Protein AF-0000000079286715 (afdb_homodimer)

InterPro domains:
  IPR039471 Uncharacterized protein CXorf65-like [PF15874] (7-93)
  IPR039471 Uncharacterized protein CXorf65-like [PTHR33887] (1-144)

Sequence (300 aa):
MFITVRFGEKEEALFNPNCRTLLLLENIKQRCNCAEDVDVDLSDNEGNVKHLLETPLRYANEVLKERETLVLVRVEKNEGNQKPHYVPLLNDVQAIDAAFMARLSTKENLGSGSAKGSRRKNAKKDGTSKSSSRAGAKSTTPTGRKGSKRMFITVRFGEKEEALFNPNCRTLLLLENIKQRCNCAEDVDVDLSDNEGNVKHLLETPLRYANEVLKERETLVLVRVEKNEGNQKPHYVPLLNDVQAIDAAFMARLSTKENLGSGSAKGSRRKNAKKDGTSKSSSRAGAKSTTPTGRKGSKR

Foldseek 3Di:
DWEWEAAAARDIDIDDLQAFLLVRQVVCCVVRVHDPPWDKFKAALQQHTQPSVVGRGDRRCVRDDPHGYIFIWTWADDPDPDHTQIHTRHDDPVSDDPRNNCSNGPPPPPVVPPPVVDDPPDPDDDDDDYDDDDDDDDDYDDDDDDDDDD/DWEWEAAAARDIDIDDQQAFLLVRQVVCCVVRVHDPPWDKFKAALQQHTQPSVVGRGDRRCVRDDPHGYIFIWTWADDPDPDHTQIHTRHDDDVSDDPRNNCSNGPPPDPPVPPPPPDDPDDDDDDDDDDDPPDDDDDPDDDDDDDDDDD

Structure (mmCIF, N/CA/C/O backbone):
data_AF-0000000079286715-model_v1
#
loop_
_entity.id
_entity.type
_entity.pdbx_description
1 polymer 'Uncharacterized protein'
#
loop_
_atom_site.group_PDB
_atom_site.id
_atom_site.type_symbol
_atom_site.label_atom_id
_atom_site.label_alt_id
_atom_site.label_comp_id
_atom_site.label_asym_id
_atom_site.label_entity_id
_atom_site.label_seq_id
_atom_site.pdbx_PDB_ins_code
_atom_site.Cartn_x
_atom_site.Cartn_y
_atom_site.Cartn_z
_atom_site.occupancy
_atom_site.B_iso_or_equiv
_atom_site.auth_seq_id
_atom_site.auth_comp_id
_atom_site.auth_asym_id
_atom_site.auth_atom_id
_atom_site.pdbx_PDB_model_num
ATOM 1 N N . MET A 1 1 ? 12.805 -3.324 3.969 1 89.75 1 MET A N 1
ATOM 2 C CA . MET A 1 1 ? 12.688 -4.012 2.686 1 89.75 1 MET A CA 1
ATOM 3 C C . MET A 1 1 ? 11.273 -3.887 2.131 1 89.75 1 MET A C 1
ATOM 5 O O . MET A 1 1 ? 10.312 -3.73 2.891 1 89.75 1 MET A O 1
ATOM 9 N N . PHE A 1 2 ? 11.195 -3.729 0.712 1 96.94 2 PHE A N 1
ATOM 10 C CA . PHE A 1 2 ? 9.875 -3.668 0.092 1 96.94 2 PHE A CA 1
ATOM 11 C C . PHE A 1 2 ? 9.875 -4.383 -1.253 1 96.94 2 PHE A C 1
ATOM 13 O O . PHE A 1 2 ? 10.938 -4.602 -1.845 1 96.94 2 PHE A O 1
ATOM 20 N N . ILE A 1 3 ? 8.758 -4.766 -1.654 1 98.44 3 ILE A N 1
ATOM 21 C CA . ILE A 1 3 ? 8.523 -5.277 -3 1 98.44 3 ILE A CA 1
ATOM 22 C C . ILE A 1 3 ? 7.453 -4.438 -3.695 1 98.44 3 ILE A C 1
ATOM 24 O O . ILE A 1 3 ? 6.707 -3.709 -3.041 1 98.44 3 ILE A O 1
ATOM 28 N N . THR A 1 4 ? 7.469 -4.547 -5.02 1 98.44 4 THR A N 1
ATOM 29 C CA . THR A 1 4 ? 6.438 -3.92 -5.84 1 98.44 4 THR A CA 1
ATOM 30 C C . THR A 1 4 ? 5.551 -4.977 -6.488 1 98.44 4 THR A C 1
ATOM 32 O O . THR A 1 4 ? 6.047 -5.941 -7.074 1 98.44 4 THR A O 1
ATOM 35 N N . V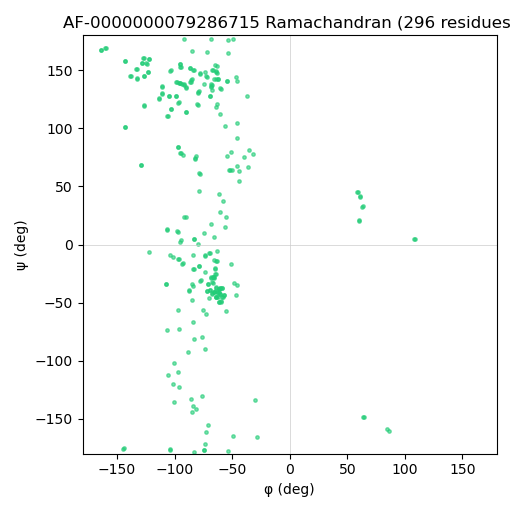AL A 1 5 ? 4.254 -4.777 -6.336 1 98.75 5 VAL A N 1
ATOM 36 C CA . VAL A 1 5 ? 3.311 -5.695 -6.965 1 98.75 5 VAL A CA 1
ATOM 37 C C . VAL A 1 5 ? 2.527 -4.961 -8.055 1 98.75 5 VAL A C 1
ATOM 39 O O . VAL A 1 5 ? 1.968 -3.889 -7.809 1 98.75 5 VAL A O 1
ATOM 42 N N . ARG A 1 6 ? 2.559 -5.496 -9.211 1 98.62 6 ARG A N 1
ATOM 43 C CA . ARG A 1 6 ? 1.798 -4.945 -10.336 1 98.62 6 ARG A CA 1
ATOM 44 C C . ARG A 1 6 ? 0.489 -5.703 -10.531 1 98.62 6 ARG A C 1
ATOM 46 O O . ARG A 1 6 ? 0.457 -6.934 -10.438 1 98.62 6 ARG A O 1
ATOM 53 N N . PHE A 1 7 ? -0.571 -4.93 -10.844 1 98.38 7 PHE A N 1
ATOM 54 C CA . PHE A 1 7 ? -1.906 -5.508 -10.953 1 98.38 7 PHE A CA 1
ATOM 55 C C . PHE A 1 7 ? -2.848 -4.559 -11.68 1 98.38 7 PHE A C 1
ATOM 57 O O . PHE A 1 7 ? -2.467 -3.436 -12.023 1 98.38 7 PHE A O 1
ATOM 64 N N . GLY A 1 8 ? -4.012 -5.102 -12.07 1 97.44 8 GLY A N 1
ATOM 65 C CA . GLY A 1 8 ? -5.023 -4.234 -12.648 1 97.44 8 GLY A CA 1
ATOM 66 C C . GLY A 1 8 ? -4.594 -3.607 -13.961 1 97.44 8 GLY A C 1
ATOM 67 O O . GLY A 1 8 ? -3.955 -4.262 -14.789 1 97.44 8 GLY A O 1
ATOM 68 N N . GLU A 1 9 ? -5.117 -2.363 -14.188 1 96.38 9 GLU A N 1
ATOM 69 C CA . GLU A 1 9 ? -4.75 -1.589 -15.367 1 96.38 9 GLU A CA 1
ATOM 70 C C . GLU A 1 9 ? -3.428 -0.857 -15.148 1 96.38 9 GLU A C 1
ATOM 72 O O . GLU A 1 9 ? -3.414 0.34 -14.859 1 96.38 9 GLU A O 1
ATOM 77 N N . LYS A 1 10 ? -2.336 -1.534 -15.172 1 95.5 10 LYS A N 1
ATOM 78 C CA . LYS A 1 10 ? -0.979 -1.017 -15.031 1 95.5 10 LYS A CA 1
ATOM 79 C C . LYS A 1 10 ? -0.773 -0.374 -13.664 1 95.5 10 LYS A C 1
ATOM 81 O O . LYS A 1 10 ? -0.076 0.636 -13.547 1 95.5 10 LYS A O 1
ATOM 86 N N . GLU A 1 11 ? -1.431 -0.888 -12.672 1 95.19 11 GLU A N 1
ATOM 87 C CA . GLU A 1 11 ? -1.294 -0.366 -11.32 1 95.19 11 GLU A CA 1
ATOM 88 C C . GLU A 1 11 ? -0.124 -1.021 -10.586 1 95.19 11 GLU A C 1
ATOM 90 O O . GLU A 1 11 ? 0.296 -2.125 -10.945 1 95.19 11 GLU A O 1
ATOM 95 N N . GLU A 1 12 ? 0.439 -0.247 -9.633 1 96.62 12 GLU A N 1
ATOM 96 C CA . GLU A 1 12 ? 1.503 -0.742 -8.766 1 96.62 12 GLU A CA 1
ATOM 97 C C . GLU A 1 12 ? 1.223 -0.408 -7.301 1 96.62 12 GLU A C 1
ATOM 99 O O . GLU A 1 12 ? 0.616 0.622 -7 1 96.62 12 GLU A O 1
ATOM 104 N N . ALA A 1 13 ? 1.56 -1.271 -6.41 1 96.94 13 ALA A N 1
ATOM 105 C CA . ALA A 1 13 ? 1.513 -1.026 -4.973 1 96.94 13 ALA A CA 1
ATOM 106 C C . ALA A 1 13 ? 2.744 -1.599 -4.277 1 96.94 13 ALA A C 1
ATOM 108 O O . ALA A 1 13 ? 3.293 -2.613 -4.711 1 96.94 13 ALA A O 1
ATOM 109 N N . LEU A 1 14 ? 3.221 -0.941 -3.258 1 97.56 14 LEU A N 1
ATOM 110 C CA . LEU A 1 14 ? 4.379 -1.375 -2.486 1 97.56 14 LEU A CA 1
ATOM 111 C C . LEU A 1 14 ? 3.949 -2.15 -1.245 1 97.56 14 LEU A C 1
ATOM 113 O O . LEU A 1 14 ? 2.953 -1.803 -0.605 1 97.56 14 LEU A O 1
ATOM 117 N N . PHE A 1 15 ? 4.672 -3.221 -0.94 1 98 15 PHE A N 1
ATOM 118 C CA . PHE A 1 15 ? 4.395 -4.039 0.235 1 98 15 PHE A CA 1
ATOM 119 C C . PHE A 1 15 ? 5.676 -4.336 1.002 1 98 15 PHE A C 1
ATOM 121 O O . PHE A 1 15 ? 6.762 -4.375 0.416 1 98 15 PHE A O 1
ATOM 128 N N . ASN A 1 16 ? 5.594 -4.523 2.297 1 96.5 16 ASN A N 1
ATOM 129 C CA . ASN A 1 16 ? 6.664 -5.008 3.16 1 96.5 16 ASN A CA 1
ATOM 130 C C . ASN A 1 16 ? 6.648 -6.527 3.271 1 96.5 16 ASN A C 1
ATOM 132 O O . ASN A 1 16 ? 5.711 -7.105 3.828 1 96.5 16 ASN A O 1
ATOM 136 N N . PRO A 1 17 ? 7.609 -7.18 2.787 1 98 17 PRO A N 1
ATOM 137 C CA . PRO A 1 17 ? 7.602 -8.648 2.807 1 98 17 PRO A CA 1
ATOM 138 C C . PRO A 1 17 ? 8.078 -9.219 4.141 1 98 17 PRO A C 1
ATOM 140 O O . PRO A 1 17 ? 8.203 -10.438 4.277 1 98 17 PRO A O 1
ATOM 143 N N . ASN A 1 18 ? 8.352 -8.336 5.156 1 96.69 18 ASN A N 1
ATOM 144 C CA . ASN A 1 18 ? 8.789 -8.812 6.461 1 96.69 18 ASN A CA 1
ATOM 145 C C . ASN A 1 18 ? 7.621 -9.344 7.285 1 96.69 18 ASN A C 1
ATOM 147 O O . ASN A 1 18 ? 7.352 -8.844 8.375 1 96.69 18 ASN A O 1
ATOM 151 N N . CYS A 1 19 ? 6.977 -10.328 6.789 1 97.25 19 CYS A N 1
ATOM 152 C CA . CYS A 1 19 ? 5.828 -11.016 7.367 1 97.25 19 CYS A CA 1
ATOM 153 C C . CYS A 1 19 ? 5.66 -12.406 6.758 1 97.25 19 CYS A C 1
ATOM 155 O O . CYS A 1 19 ? 6.426 -12.797 5.879 1 97.25 19 CYS A O 1
ATOM 157 N N . ARG A 1 20 ? 4.805 -13.172 7.352 1 98.38 20 ARG A N 1
ATOM 158 C CA . ARG A 1 20 ? 4.523 -14.5 6.801 1 98.38 20 ARG A CA 1
ATOM 159 C C . ARG A 1 20 ? 3.807 -14.391 5.461 1 98.38 20 ARG A C 1
ATOM 161 O O . ARG A 1 20 ? 3.049 -13.445 5.23 1 98.38 20 ARG A O 1
ATOM 168 N N . THR A 1 21 ? 4.059 -15.414 4.598 1 98.75 21 THR A N 1
ATOM 169 C CA . THR A 1 21 ? 3.49 -15.375 3.256 1 98.75 21 THR A CA 1
ATOM 170 C C . THR A 1 21 ? 1.967 -15.305 3.314 1 98.75 21 THR A C 1
ATOM 172 O O . THR A 1 21 ? 1.34 -14.617 2.508 1 98.75 21 THR A O 1
ATOM 175 N N . LEU A 1 22 ? 1.355 -16.016 4.289 1 98.12 22 LEU A N 1
ATOM 176 C CA . LEU A 1 22 ? -0.096 -15.977 4.438 1 98.12 22 LEU A CA 1
ATOM 177 C C . LEU A 1 22 ? -0.582 -14.555 4.664 1 98.12 22 LEU A C 1
ATOM 179 O O . LEU A 1 22 ? -1.534 -14.109 4.023 1 98.12 22 LEU A O 1
ATOM 183 N N . LEU A 1 23 ? 0.083 -13.766 5.551 1 97.69 23 LEU A N 1
ATOM 184 C CA . LEU A 1 23 ? -0.29 -12.398 5.879 1 97.69 23 LEU A CA 1
ATOM 185 C C . LEU A 1 23 ? -0.033 -11.469 4.699 1 97.69 23 LEU A C 1
ATOM 187 O O . LEU A 1 23 ? -0.844 -10.586 4.41 1 97.69 23 LEU A O 1
ATOM 191 N N . LEU A 1 24 ? 1.067 -11.711 4.035 1 98.31 24 LEU A N 1
ATOM 192 C CA . LEU A 1 24 ? 1.386 -10.891 2.873 1 98.31 24 LEU A CA 1
ATOM 193 C C . LEU A 1 24 ? 0.31 -11.031 1.8 1 98.31 24 LEU A C 1
ATOM 195 O O . LEU A 1 24 ? -0.187 -10.023 1.282 1 98.31 24 LEU A O 1
ATOM 199 N N . LEU A 1 25 ? -0.045 -12.234 1.477 1 98.5 25 LEU A N 1
ATOM 200 C CA . LEU A 1 25 ? -1.029 -12.477 0.427 1 98.5 25 LEU A CA 1
ATOM 201 C C . LEU A 1 25 ? -2.393 -11.914 0.822 1 98.5 25 LEU A C 1
ATOM 203 O O . LEU A 1 25 ? -3.121 -11.398 -0.024 1 98.5 25 LEU A O 1
ATOM 207 N N . GLU A 1 26 ? -2.721 -12.008 2.072 1 96.94 26 GLU A N 1
ATOM 208 C CA . GLU A 1 26 ? -3.971 -11.422 2.543 1 96.94 26 GLU A CA 1
ATOM 209 C C . GLU A 1 26 ? -3.963 -9.906 2.375 1 96.94 26 GLU A C 1
ATOM 211 O O . GLU A 1 26 ? -4.953 -9.32 1.934 1 96.94 26 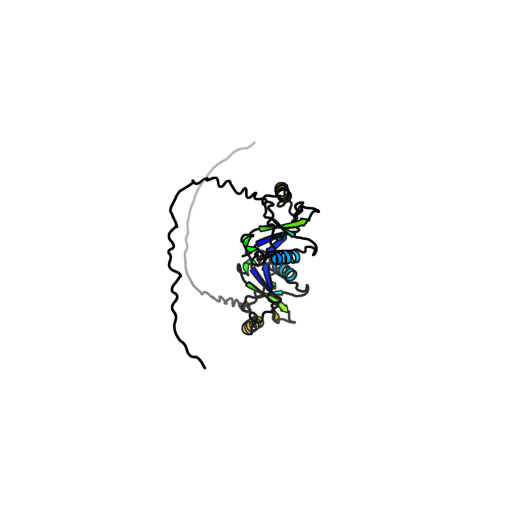GLU A O 1
ATOM 216 N N . ASN A 1 27 ? -2.85 -9.32 2.76 1 96.06 27 ASN A N 1
ATOM 217 C CA . ASN A 1 27 ? -2.703 -7.879 2.604 1 96.06 27 ASN A CA 1
ATOM 218 C C . ASN A 1 27 ? -2.811 -7.461 1.141 1 96.06 27 ASN A C 1
ATOM 220 O O . ASN A 1 27 ? -3.48 -6.477 0.82 1 96.06 27 ASN A O 1
ATOM 224 N N . ILE A 1 28 ? -2.221 -8.164 0.3 1 97.75 28 ILE A N 1
ATOM 225 C CA . ILE A 1 28 ? -2.236 -7.875 -1.131 1 97.75 28 ILE A CA 1
ATOM 226 C C . ILE A 1 28 ? -3.66 -7.996 -1.667 1 97.75 28 ILE A C 1
ATOM 228 O O . ILE A 1 28 ? -4.121 -7.137 -2.424 1 97.75 28 ILE A O 1
ATOM 232 N N . LYS A 1 29 ? -4.34 -9.047 -1.272 1 96.25 29 LYS A N 1
ATOM 233 C CA . LYS A 1 29 ? -5.715 -9.25 -1.716 1 96.25 29 LYS A CA 1
ATOM 234 C C . LYS A 1 29 ? -6.598 -8.062 -1.345 1 96.25 29 LYS A C 1
ATOM 236 O O . LYS A 1 29 ? -7.398 -7.602 -2.158 1 96.25 29 LYS A O 1
ATOM 241 N N . GLN A 1 30 ? -6.414 -7.637 -0.207 1 91.75 30 GLN A N 1
ATOM 242 C CA . GLN A 1 30 ? -7.207 -6.52 0.288 1 91.75 30 GLN A CA 1
ATOM 243 C C . GLN A 1 30 ? -6.875 -5.23 -0.46 1 91.75 30 GLN A C 1
ATOM 245 O O . GLN A 1 30 ? -7.773 -4.48 -0.843 1 91.75 30 GLN A O 1
ATOM 250 N N . ARG A 1 31 ? -5.613 -5.047 -0.674 1 92.25 3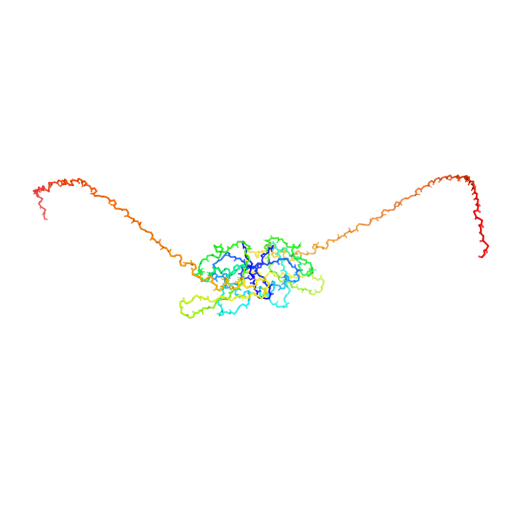1 ARG A N 1
ATOM 251 C CA . ARG A 1 31 ? -5.137 -3.791 -1.24 1 92.25 31 ARG A CA 1
ATOM 252 C C . ARG A 1 31 ? -5.395 -3.736 -2.742 1 92.25 31 ARG A C 1
ATOM 254 O O . ARG A 1 31 ? -5.594 -2.656 -3.305 1 92.25 31 ARG A O 1
ATOM 261 N N . CYS A 1 32 ? -5.383 -4.789 -3.371 1 94 32 CYS A N 1
ATOM 262 C CA . CYS A 1 32 ? -5.496 -4.82 -4.824 1 94 32 CYS A CA 1
ATOM 263 C C . CYS A 1 32 ? -6.93 -5.121 -5.254 1 94 32 CYS A C 1
ATOM 265 O O . CYS A 1 32 ? -7.18 -5.422 -6.422 1 94 32 CYS A O 1
ATOM 267 N N . ASN A 1 33 ? -7.824 -5.07 -4.367 1 90.31 33 ASN A N 1
ATOM 268 C CA . ASN A 1 33 ? -9.258 -5.18 -4.605 1 90.31 33 ASN A CA 1
ATOM 269 C C . ASN A 1 33 ? -9.625 -6.523 -5.23 1 90.31 33 ASN A C 1
ATOM 271 O O . ASN A 1 33 ? -10.375 -6.578 -6.207 1 90.31 33 ASN A O 1
ATOM 275 N N . CYS A 1 34 ? -8.992 -7.551 -4.738 1 92.44 34 CYS A N 1
ATOM 276 C CA . CYS A 1 34 ? -9.328 -8.906 -5.172 1 92.44 34 CYS A CA 1
ATOM 277 C C . CYS A 1 34 ? -10.523 -9.445 -4.395 1 92.44 34 CYS A C 1
ATOM 279 O O . CYS A 1 34 ? -10.734 -9.07 -3.238 1 92.44 34 CYS A O 1
ATOM 281 N N . ALA A 1 35 ? -11.266 -10.312 -5.055 1 91.38 35 ALA A N 1
ATOM 282 C CA . ALA A 1 35 ? -12.383 -10.961 -4.379 1 91.38 35 ALA A CA 1
ATOM 283 C C . ALA A 1 35 ? -11.898 -11.844 -3.234 1 91.38 35 ALA A C 1
ATOM 285 O O . ALA A 1 35 ? -10.797 -12.414 -3.305 1 91.38 35 ALA A O 1
ATOM 286 N N . GLU A 1 36 ? -12.664 -11.984 -2.23 1 90.5 36 GLU A N 1
ATOM 287 C CA . GLU A 1 36 ? -12.289 -12.695 -1.009 1 90.5 36 GLU A CA 1
ATOM 288 C C . GLU A 1 36 ? -12.102 -14.188 -1.271 1 90.5 36 GLU A C 1
ATOM 290 O O . GLU A 1 36 ? -11.32 -14.844 -0.587 1 90.5 36 GLU A O 1
ATOM 295 N N . ASP A 1 37 ? -12.727 -14.719 -2.182 1 93.25 37 ASP A N 1
ATOM 296 C CA . ASP A 1 37 ? -12.742 -16.156 -2.385 1 93.25 37 ASP A CA 1
ATOM 297 C C . ASP A 1 37 ? -11.688 -16.578 -3.406 1 93.25 37 ASP A C 1
ATOM 299 O O . ASP A 1 37 ? -11.602 -17.75 -3.771 1 93.25 37 ASP A O 1
ATOM 303 N N . VAL A 1 38 ? -10.984 -15.688 -3.844 1 94.69 38 VAL A N 1
ATOM 304 C CA . VAL A 1 38 ? -9.969 -15.992 -4.848 1 94.69 38 VAL A CA 1
ATOM 305 C C . VAL A 1 38 ? -8.625 -16.25 -4.168 1 94.69 38 VAL A C 1
ATOM 307 O O . VAL A 1 38 ? -8.258 -15.555 -3.219 1 94.69 38 VAL A O 1
ATOM 310 N N . ASP A 1 39 ? -7.902 -17.281 -4.656 1 96.12 39 ASP A N 1
ATOM 311 C CA . ASP A 1 39 ? -6.52 -17.5 -4.25 1 96.12 39 ASP A CA 1
ATOM 312 C C . ASP A 1 39 ? -5.555 -16.766 -5.18 1 96.12 39 ASP A C 1
ATOM 314 O O . ASP A 1 39 ? -5.711 -16.797 -6.398 1 96.12 39 ASP A O 1
ATOM 318 N N . VAL A 1 40 ? -4.598 -16.109 -4.512 1 98.31 40 VAL A N 1
ATOM 319 C CA . VAL A 1 40 ? -3.645 -15.391 -5.34 1 98.31 40 VAL A CA 1
ATOM 320 C C . VAL A 1 40 ? -2.221 -15.805 -4.977 1 98.31 40 VAL A C 1
ATOM 322 O O . VAL A 1 40 ? -1.991 -16.391 -3.922 1 98.31 40 VAL A O 1
ATOM 325 N N . ASP A 1 41 ? -1.267 -15.57 -5.855 1 98.38 41 ASP A N 1
ATOM 326 C CA . ASP A 1 41 ? 0.179 -15.711 -5.699 1 98.38 41 ASP A CA 1
ATOM 327 C C . ASP A 1 41 ? 0.918 -14.617 -6.473 1 98.38 41 ASP A C 1
ATOM 329 O O . ASP A 1 41 ? 0.304 -13.656 -6.941 1 98.38 41 ASP A O 1
ATOM 333 N N . LEU A 1 42 ? 2.223 -14.672 -6.5 1 98.75 42 LEU A N 1
ATOM 334 C CA . LEU A 1 42 ? 3.045 -13.711 -7.23 1 98.75 42 LEU A CA 1
ATOM 335 C C . LEU A 1 42 ? 3.949 -14.422 -8.234 1 98.75 42 LEU A C 1
ATOM 337 O O . LEU A 1 42 ? 4.379 -15.555 -7.996 1 98.75 42 LEU A O 1
ATOM 341 N N . SER A 1 43 ? 4.246 -13.836 -9.305 1 98.62 43 SER A N 1
ATOM 342 C CA . SER A 1 43 ? 5.266 -14.266 -10.25 1 98.62 43 SER A CA 1
ATOM 343 C C . SER A 1 43 ? 6.289 -13.164 -10.508 1 98.62 43 SER A C 1
ATOM 345 O O . SER A 1 43 ? 5.992 -11.984 -10.328 1 98.62 43 SER A O 1
ATOM 347 N N . ASP A 1 44 ? 7.477 -13.516 -10.914 1 98.06 44 ASP A N 1
ATOM 348 C CA . ASP A 1 44 ? 8.383 -12.484 -11.398 1 98.06 44 ASP A CA 1
ATOM 349 C C . ASP A 1 44 ? 7.969 -11.992 -12.789 1 98.06 44 ASP A C 1
ATOM 351 O O . ASP A 1 44 ? 6.93 -12.398 -13.312 1 98.06 44 ASP A O 1
ATOM 355 N N . ASN A 1 45 ? 8.727 -11.125 -13.344 1 97.25 45 ASN A N 1
ATOM 356 C CA . ASN A 1 45 ? 8.367 -10.469 -14.602 1 97.25 45 ASN A CA 1
ATOM 357 C C . ASN A 1 45 ? 8.516 -11.422 -15.781 1 97.25 45 ASN A C 1
ATOM 359 O O . ASN A 1 45 ? 8.055 -11.117 -16.891 1 97.25 45 ASN A O 1
ATOM 363 N N . GLU A 1 46 ? 9.094 -12.531 -15.508 1 96.56 46 GLU A N 1
ATOM 364 C CA . GLU A 1 46 ? 9.266 -13.516 -16.578 1 96.56 46 GLU A CA 1
ATOM 365 C C . GLU A 1 46 ? 8.156 -14.562 -16.547 1 96.56 46 GLU A C 1
ATOM 367 O O . GLU A 1 46 ? 8.039 -15.367 -17.484 1 96.56 46 GLU A O 1
ATOM 372 N N . GLY A 1 47 ? 7.418 -14.648 -15.602 1 97.56 47 GLY A N 1
ATOM 373 C CA . GLY A 1 47 ? 6.32 -15.602 -15.523 1 97.56 47 GLY A CA 1
ATOM 374 C C . GLY A 1 47 ? 6.582 -16.734 -14.539 1 97.56 47 GLY A C 1
ATOM 375 O O . GLY A 1 47 ? 5.777 -17.656 -14.422 1 97.56 47 GLY A O 1
ATOM 376 N N . ASN A 1 48 ? 7.719 -16.656 -13.805 1 97.25 48 ASN A N 1
ATOM 377 C CA . ASN A 1 48 ? 8.016 -17.672 -12.797 1 97.25 48 ASN A CA 1
ATOM 378 C C . ASN A 1 48 ? 7.25 -17.406 -11.5 1 97.25 48 ASN A C 1
ATOM 380 O O . ASN A 1 48 ? 7.48 -16.406 -10.828 1 97.25 48 ASN A O 1
ATOM 384 N N . VAL A 1 49 ? 6.445 -18.359 -11.109 1 97.88 49 VAL A N 1
ATOM 385 C CA . VAL A 1 49 ? 5.598 -18.219 -9.938 1 97.88 49 VAL A CA 1
ATOM 386 C C . VAL A 1 49 ? 6.426 -18.438 -8.672 1 97.88 49 VAL A C 1
ATOM 388 O O . VAL A 1 49 ? 7.312 -19.297 -8.648 1 97.88 49 VAL A O 1
ATOM 391 N N . LYS A 1 50 ? 6.055 -17.703 -7.574 1 98.12 50 LYS A N 1
ATOM 392 C CA . LYS A 1 50 ? 6.805 -17.766 -6.324 1 98.12 50 LYS A CA 1
ATOM 393 C C . LYS A 1 50 ? 6.23 -18.812 -5.383 1 98.12 50 LYS A C 1
ATOM 395 O O . LYS A 1 50 ? 6.875 -19.203 -4.402 1 98.12 50 LYS A O 1
ATOM 400 N N . HIS A 1 51 ? 5.059 -19.328 -5.539 1 97.12 51 HIS A N 1
ATOM 401 C CA . HIS A 1 51 ? 4.414 -20.406 -4.809 1 97.12 51 HIS A CA 1
ATOM 402 C C . HIS A 1 51 ? 4.305 -20.094 -3.324 1 97.12 51 HIS A C 1
ATOM 404 O O . HIS A 1 51 ? 4.633 -20.922 -2.477 1 97.12 51 HIS A O 1
ATOM 410 N N . LEU A 1 52 ? 3.896 -18.906 -3.068 1 98.19 52 LEU A N 1
ATOM 411 C CA . LEU A 1 52 ? 3.811 -18.453 -1.685 1 98.19 52 LEU A CA 1
ATOM 412 C C . LEU A 1 52 ? 2.703 -19.188 -0.939 1 98.19 52 LEU A C 1
ATOM 414 O O . LEU A 1 52 ? 2.812 -19.422 0.266 1 98.19 52 LEU A O 1
ATOM 418 N N . LEU A 1 53 ? 1.698 -19.625 -1.617 1 96.44 53 LEU A N 1
ATOM 419 C CA . LEU A 1 53 ? 0.562 -20.312 -1.015 1 96.44 53 LEU A CA 1
ATOM 420 C C . LEU A 1 53 ? 0.992 -21.641 -0.403 1 96.44 53 LEU A C 1
ATOM 422 O O . LEU A 1 53 ? 0.337 -22.141 0.51 1 96.44 53 LEU A O 1
ATOM 426 N N . GLU A 1 54 ? 2.061 -22.188 -0.911 1 95.69 54 GLU A N 1
ATOM 427 C CA . GLU A 1 54 ? 2.49 -23.516 -0.494 1 95.69 54 GLU A CA 1
ATOM 428 C C . GLU A 1 54 ? 3.213 -23.469 0.849 1 95.69 54 GLU A C 1
ATOM 430 O O . GLU A 1 54 ? 3.4 -24.5 1.497 1 95.69 54 GLU A O 1
ATOM 435 N N . THR A 1 55 ? 3.658 -22.359 1.221 1 97.38 55 THR A N 1
ATOM 436 C CA . THR A 1 55 ? 4.402 -22.219 2.465 1 97.38 55 THR A CA 1
ATOM 437 C C . THR A 1 55 ? 3.82 -21.078 3.309 1 97.38 55 THR A C 1
ATOM 439 O O . THR A 1 55 ? 4.492 -20.078 3.572 1 97.38 55 THR A O 1
ATOM 442 N N . PRO A 1 56 ? 2.627 -21.156 3.867 1 97.62 56 PRO A N 1
ATOM 443 C CA . PRO A 1 56 ? 1.875 -20.078 4.512 1 97.62 56 PRO A CA 1
ATOM 444 C C . PRO A 1 56 ? 2.562 -19.562 5.77 1 97.62 56 PRO A C 1
ATOM 446 O O . PRO A 1 56 ? 2.322 -18.422 6.176 1 97.62 56 PRO A O 1
ATOM 449 N N . LEU A 1 57 ? 3.434 -20.312 6.355 1 98 57 LEU A N 1
ATOM 450 C CA . LEU A 1 57 ? 4.027 -19.906 7.625 1 98 57 LEU A CA 1
ATOM 451 C C . LEU A 1 57 ? 5.441 -19.391 7.418 1 98 57 LEU A C 1
ATOM 453 O O . LEU A 1 57 ? 6.059 -18.875 8.352 1 98 57 LEU A O 1
ATOM 457 N N . ARG A 1 58 ? 5.973 -19.562 6.211 1 98.31 58 ARG A N 1
ATOM 458 C CA . ARG A 1 58 ? 7.309 -19.062 5.887 1 98.31 58 ARG A CA 1
ATOM 459 C C . ARG A 1 58 ? 7.312 -17.547 5.762 1 98.31 58 ARG A C 1
ATOM 461 O O . ARG A 1 58 ? 6.324 -16.953 5.324 1 98.31 58 ARG A O 1
ATOM 468 N N . TYR A 1 59 ? 8.375 -16.938 6.172 1 98.5 59 TYR A N 1
ATOM 469 C CA . TYR A 1 59 ? 8.508 -15.508 5.957 1 98.5 59 TYR A CA 1
ATOM 470 C C . TYR A 1 59 ? 8.68 -15.188 4.473 1 98.5 59 TYR A C 1
ATOM 472 O O . TYR A 1 59 ? 9.484 -15.82 3.787 1 98.5 59 TYR A O 1
ATOM 480 N N . ALA A 1 60 ? 7.949 -14.172 4.027 1 98.56 60 ALA A N 1
ATOM 481 C CA . ALA A 1 60 ? 7.957 -13.82 2.611 1 98.56 60 ALA A CA 1
ATOM 482 C C . ALA A 1 60 ? 9.328 -13.297 2.186 1 98.56 60 ALA A C 1
ATOM 484 O O . ALA A 1 60 ? 9.758 -13.508 1.048 1 98.56 60 ALA A O 1
ATOM 485 N N . ASN A 1 61 ? 10.016 -12.609 3.119 1 98.12 61 ASN A N 1
ATOM 486 C CA . ASN A 1 61 ? 11.32 -12.039 2.779 1 98.12 61 ASN A CA 1
ATOM 487 C C . ASN A 1 61 ? 12.367 -13.125 2.574 1 98.12 61 ASN A C 1
ATOM 489 O O . ASN A 1 61 ? 13.461 -12.852 2.078 1 98.12 61 ASN A O 1
ATOM 493 N N . GLU A 1 62 ? 12.078 -14.352 2.84 1 97.88 62 GLU A N 1
ATOM 494 C CA . GLU A 1 62 ? 12.969 -15.477 2.557 1 97.88 62 GLU A CA 1
ATOM 495 C C . GLU A 1 62 ? 12.828 -15.945 1.111 1 97.88 62 GLU A C 1
ATOM 497 O O . GLU A 1 62 ? 13.703 -16.625 0.585 1 97.88 62 GLU A O 1
ATOM 502 N N . VAL A 1 63 ? 11.758 -15.625 0.539 1 97.62 63 VAL A N 1
ATOM 503 C CA . VAL A 1 63 ? 11.422 -16.109 -0.797 1 97.62 63 VAL A CA 1
ATOM 504 C C . VAL A 1 63 ? 11.547 -14.969 -1.805 1 97.62 63 VAL A C 1
ATOM 506 O O . VAL A 1 63 ? 11.992 -15.18 -2.936 1 97.62 63 VAL A O 1
ATOM 509 N N . LEU A 1 64 ? 11.234 -13.797 -1.36 1 98.44 64 LEU A N 1
ATOM 510 C CA . LEU A 1 64 ? 11.203 -12.633 -2.242 1 98.44 64 LEU A CA 1
ATOM 511 C C . LEU A 1 64 ? 12.438 -11.766 -2.041 1 98.44 64 LEU A C 1
ATOM 513 O O . LEU A 1 64 ? 12.945 -11.656 -0.925 1 98.44 64 LEU A O 1
ATOM 517 N N . LYS A 1 65 ? 12.828 -11.117 -3.061 1 97.12 65 LYS A N 1
ATOM 518 C CA . LYS A 1 65 ? 14.008 -10.258 -3.018 1 97.12 65 LYS A CA 1
ATOM 519 C C . LYS A 1 65 ? 13.633 -8.805 -2.746 1 97.12 65 LYS A C 1
ATOM 521 O O . LYS A 1 65 ? 12.531 -8.367 -3.1 1 97.12 65 LYS A O 1
ATOM 526 N N . GLU A 1 66 ? 14.578 -8.086 -2.211 1 95.75 66 GLU A N 1
ATOM 527 C CA . GLU A 1 66 ? 14.406 -6.656 -1.969 1 95.75 66 GLU A CA 1
ATOM 528 C C . GLU A 1 66 ? 14.141 -5.906 -3.27 1 95.75 66 GLU A C 1
ATOM 530 O O . GLU A 1 66 ? 14.812 -6.133 -4.277 1 95.75 66 GLU A O 1
ATOM 535 N N . ARG A 1 67 ? 13.227 -5.078 -3.268 1 95.19 67 ARG A N 1
ATOM 536 C CA . ARG A 1 67 ? 12.828 -4.195 -4.359 1 95.19 67 ARG A CA 1
ATOM 537 C C . ARG A 1 67 ? 12.414 -4.996 -5.59 1 95.19 67 ARG A C 1
ATOM 539 O O . ARG A 1 67 ? 12.43 -4.477 -6.707 1 95.19 67 ARG A O 1
ATOM 546 N N . GLU A 1 68 ? 12.078 -6.258 -5.316 1 98.12 68 GLU A N 1
ATOM 547 C CA . GLU A 1 68 ? 11.609 -7.09 -6.426 1 98.12 68 GLU A CA 1
ATOM 548 C C . GLU A 1 68 ? 10.258 -6.602 -6.949 1 98.12 68 GLU A C 1
ATOM 550 O O . GLU A 1 68 ? 9.375 -6.25 -6.168 1 98.12 68 GLU A O 1
ATOM 555 N N . THR A 1 69 ? 10.148 -6.574 -8.273 1 98.5 69 THR A N 1
ATOM 556 C CA . THR A 1 69 ? 8.867 -6.281 -8.914 1 98.5 69 THR A CA 1
ATOM 557 C C . THR A 1 69 ? 8.172 -7.57 -9.344 1 98.5 69 THR A C 1
ATOM 559 O O . THR A 1 69 ? 8.773 -8.414 -10.016 1 98.5 69 THR A O 1
ATOM 562 N N . LEU A 1 70 ? 6.957 -7.699 -8.93 1 98.81 70 LEU A N 1
ATOM 563 C CA . LEU A 1 70 ? 6.223 -8.945 -9.125 1 98.81 70 LEU A CA 1
ATOM 564 C C . LEU A 1 70 ? 4.871 -8.688 -9.781 1 98.81 70 LEU A C 1
ATOM 566 O O . LEU A 1 70 ? 4.332 -7.578 -9.688 1 98.81 70 LEU A O 1
ATOM 570 N N . VAL A 1 71 ? 4.359 -9.719 -10.43 1 98.88 71 VAL A N 1
ATOM 571 C CA . VAL A 1 71 ? 3.031 -9.68 -11.031 1 98.88 71 VAL A CA 1
ATOM 572 C C . VAL A 1 71 ? 2.053 -10.492 -10.188 1 98.88 71 VAL A C 1
ATOM 574 O O . VAL A 1 71 ? 2.346 -11.625 -9.805 1 98.88 71 VAL A O 1
ATOM 577 N N . LEU A 1 72 ? 0.906 -9.859 -9.828 1 98.81 72 LEU A N 1
ATOM 578 C CA . LEU A 1 72 ? -0.162 -10.562 -9.125 1 98.81 72 LEU A CA 1
ATOM 579 C C . LEU A 1 72 ? -0.833 -11.586 -10.039 1 98.81 72 LEU A C 1
ATOM 581 O O . LEU A 1 72 ? -1.2 -11.266 -11.172 1 98.81 72 LEU A O 1
ATOM 585 N N . VAL A 1 73 ? -0.925 -12.836 -9.578 1 98.5 73 VAL A N 1
ATOM 586 C CA . VAL A 1 73 ? -1.568 -13.875 -10.367 1 98.5 73 VAL A CA 1
ATOM 587 C C . VAL A 1 73 ? -2.66 -14.555 -9.547 1 98.5 73 VAL A C 1
ATOM 589 O O . VAL A 1 73 ? -2.527 -14.703 -8.328 1 98.5 73 VAL A O 1
ATOM 592 N N . ARG A 1 74 ? -3.703 -14.93 -10.164 1 97.88 74 ARG A N 1
ATOM 593 C CA . ARG A 1 74 ? -4.758 -15.734 -9.562 1 97.88 74 ARG A CA 1
ATOM 594 C C . ARG A 1 74 ? -4.438 -17.219 -9.672 1 97.88 74 ARG A C 1
ATOM 596 O O . ARG A 1 74 ? -3.955 -17.688 -10.711 1 97.88 74 ARG A O 1
ATOM 603 N N . VAL A 1 75 ? -4.73 -17.891 -8.633 1 96.44 75 VAL A N 1
ATOM 604 C CA . VAL A 1 75 ? -4.496 -19.328 -8.602 1 96.44 75 VAL A CA 1
ATOM 605 C C . VAL A 1 75 ? -5.816 -20.078 -8.789 1 96.44 75 VAL A C 1
ATOM 607 O O . VAL A 1 75 ? -6.738 -19.922 -7.98 1 96.44 75 VAL A O 1
ATOM 610 N N . GLU A 1 76 ? -5.898 -20.797 -9.844 1 93.88 76 GLU A N 1
ATOM 611 C CA . GLU A 1 76 ? -7.066 -21.641 -10.094 1 93.88 76 GLU A CA 1
ATOM 612 C C . GLU A 1 76 ? -6.738 -23.125 -9.883 1 93.88 76 GLU A C 1
ATOM 614 O O . GLU A 1 76 ? -6.047 -23.734 -10.695 1 93.88 76 GLU A O 1
ATOM 619 N N . LYS A 1 77 ? -7.328 -23.578 -8.836 1 87.81 77 LYS A N 1
ATOM 620 C CA . LYS A 1 77 ? -7.078 -24.984 -8.477 1 87.81 77 LYS A CA 1
ATOM 621 C C . LYS A 1 77 ? -7.914 -25.922 -9.336 1 87.81 77 LYS A C 1
ATOM 623 O O . LYS A 1 77 ? -9.078 -25.641 -9.633 1 87.81 77 LYS A O 1
ATOM 628 N N . ASN A 1 78 ? -7.254 -26.828 -9.828 1 82.94 78 ASN A N 1
ATOM 629 C CA . ASN A 1 78 ? -7.918 -27.844 -10.625 1 82.94 78 ASN A CA 1
ATOM 630 C C . ASN A 1 78 ? -8.281 -29.062 -9.781 1 82.94 78 ASN A C 1
ATOM 632 O O . ASN A 1 78 ? -7.691 -29.297 -8.727 1 82.94 78 ASN A O 1
ATOM 636 N N . GLU A 1 79 ? -9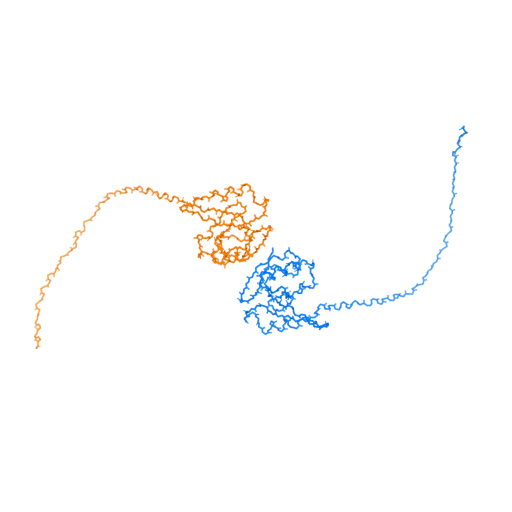.367 -29.703 -10.297 1 79.62 79 GLU A N 1
ATOM 637 C CA . GLU A 1 79 ? -9.734 -30.969 -9.664 1 79.62 79 GLU A CA 1
ATOM 638 C C . GLU A 1 79 ? -8.656 -32.031 -9.875 1 79.62 79 GLU A C 1
ATOM 640 O O . GLU A 1 79 ? -7.988 -32.031 -10.914 1 79.62 79 GLU A O 1
ATOM 645 N N . GLY A 1 80 ? -8.43 -32.875 -8.797 1 75.31 80 GLY A N 1
ATOM 646 C CA . GLY A 1 80 ? -7.477 -33.969 -8.883 1 75.31 80 GLY A CA 1
ATOM 647 C C . GLY A 1 80 ? -6.055 -33.531 -8.555 1 75.31 80 GLY A C 1
ATOM 648 O O . GLY A 1 80 ? -5.836 -32.656 -7.715 1 75.31 80 GLY A O 1
ATOM 649 N N . ASN A 1 81 ? -4.992 -34.25 -8.938 1 68.06 81 ASN A N 1
ATOM 650 C CA . ASN A 1 81 ? -3.582 -34 -8.641 1 68.06 81 ASN A CA 1
ATOM 651 C C . ASN A 1 81 ? -2.92 -33.125 -9.703 1 68.06 81 ASN A C 1
ATOM 653 O O . ASN A 1 81 ? -1.706 -33.188 -9.898 1 68.06 81 ASN A O 1
ATOM 657 N N . GLN A 1 82 ? -3.916 -32.344 -10.367 1 78.56 82 GLN A N 1
ATOM 658 C CA . GLN A 1 82 ? -3.342 -31.516 -11.406 1 78.56 82 GLN A CA 1
ATOM 659 C C . GLN A 1 82 ? -2.838 -30.188 -10.828 1 78.56 82 GLN A C 1
ATOM 661 O O . GLN A 1 82 ? -3.367 -29.703 -9.82 1 78.56 82 GLN A O 1
ATOM 666 N N . LYS A 1 83 ? -1.73 -29.781 -11.367 1 84.75 83 LYS A N 1
ATOM 667 C CA . LYS A 1 83 ? -1.146 -28.484 -11.008 1 84.75 83 LYS A CA 1
ATOM 668 C C . LYS A 1 83 ? -2.15 -27.359 -11.203 1 84.75 83 LYS A C 1
ATOM 670 O O . LYS A 1 83 ? -2.932 -27.375 -12.156 1 84.75 83 LYS A O 1
ATOM 675 N N . PRO A 1 84 ? -2.129 -26.484 -10.336 1 91.88 84 PRO A N 1
ATOM 676 C CA . PRO A 1 84 ? -3.037 -25.344 -10.5 1 91.88 84 PRO A CA 1
ATOM 677 C C . PRO A 1 84 ? -2.725 -24.516 -11.75 1 91.88 84 PRO A C 1
ATOM 679 O O . PRO A 1 84 ? -1.602 -24.562 -12.258 1 91.88 84 PRO A O 1
ATOM 682 N N . HIS A 1 85 ? -3.773 -23.859 -12.242 1 93.06 85 HIS A N 1
ATOM 683 C CA . HIS A 1 85 ? -3.627 -22.859 -13.305 1 93.06 85 HIS A CA 1
ATOM 684 C C . HIS A 1 85 ? -3.432 -21.469 -12.727 1 93.06 85 HIS A C 1
ATOM 686 O O . HIS A 1 85 ? -4.07 -21.109 -11.734 1 93.06 85 HIS A O 1
ATOM 692 N N . TYR A 1 86 ? -2.492 -20.75 -13.359 1 96.38 86 TYR A N 1
ATOM 693 C CA . TYR A 1 86 ? -2.232 -19.375 -12.938 1 96.38 86 TYR A CA 1
ATOM 694 C C . TYR A 1 86 ? -2.691 -18.391 -14 1 96.38 86 TYR A C 1
ATOM 696 O O . TYR A 1 86 ? -2.459 -18.594 -15.195 1 96.38 86 TYR A O 1
ATOM 704 N N . VAL A 1 87 ? -3.369 -17.297 -13.562 1 97.31 87 VAL A N 1
ATOM 705 C CA . VAL A 1 87 ? -3.861 -16.25 -14.453 1 97.31 87 VAL A CA 1
ATOM 706 C C . VAL A 1 87 ? -3.355 -14.883 -13.984 1 97.31 87 VAL A C 1
ATOM 708 O O . VAL A 1 87 ? -3.637 -14.461 -12.859 1 97.31 87 VAL A O 1
ATOM 711 N N . PRO A 1 88 ? -2.574 -14.211 -14.898 1 98.12 88 PRO A N 1
ATOM 712 C CA . PRO A 1 88 ? -2.145 -12.875 -14.484 1 98.12 88 PRO A CA 1
ATOM 713 C C . PRO A 1 88 ? -3.316 -11.922 -14.258 1 98.12 88 PRO A C 1
ATOM 715 O O . PRO A 1 88 ? -4.301 -11.969 -15 1 98.12 88 PRO A O 1
ATOM 718 N N . LEU A 1 89 ? -3.176 -11.07 -13.227 1 98.38 89 LEU A N 1
ATOM 719 C CA . LEU A 1 89 ? -4.199 -10.062 -12.945 1 98.38 89 LEU A CA 1
ATOM 720 C C . LEU A 1 89 ? -3.717 -8.672 -13.336 1 98.38 89 LEU A C 1
ATOM 722 O O . LEU A 1 89 ? -4.289 -7.668 -12.906 1 98.38 89 LEU A O 1
ATOM 726 N N . LEU A 1 90 ? -2.672 -8.594 -14.039 1 98.31 90 LEU A N 1
ATOM 727 C CA . LEU A 1 90 ? -2.152 -7.363 -14.625 1 98.31 90 LEU A CA 1
ATOM 728 C C . LEU A 1 90 ? -2.615 -7.211 -16.078 1 98.31 90 LEU A C 1
ATOM 730 O O . LEU A 1 90 ? -2.441 -8.125 -16.891 1 98.31 90 LEU A O 1
ATOM 734 N N . ASN A 1 91 ? -3.27 -6.109 -16.281 1 97.56 91 ASN A N 1
ATOM 735 C CA . ASN A 1 91 ? -3.68 -5.773 -17.641 1 97.56 91 ASN A CA 1
ATOM 736 C C . ASN A 1 91 ? -2.674 -4.844 -18.312 1 97.56 91 ASN A C 1
ATOM 738 O O . ASN A 1 91 ? -2.891 -3.631 -18.375 1 97.56 91 ASN A O 1
ATOM 742 N N . ASP A 1 92 ? -1.65 -5.371 -18.75 1 97.56 92 ASP A N 1
ATOM 743 C CA . ASP A 1 92 ? -0.558 -4.707 -19.453 1 97.56 92 ASP A CA 1
ATOM 744 C C . ASP A 1 92 ? 0.011 -5.602 -20.562 1 97.56 92 ASP A C 1
ATOM 746 O O . ASP A 1 92 ? 0.873 -6.441 -20.297 1 97.56 92 ASP A O 1
ATOM 750 N N . VAL A 1 93 ? -0.355 -5.355 -21.719 1 93.62 93 VAL A N 1
ATOM 751 C CA . VAL A 1 93 ? -0.048 -6.219 -22.859 1 93.62 93 VAL A CA 1
ATOM 752 C C . VAL A 1 93 ? 1.459 -6.23 -23.109 1 93.62 93 VAL A C 1
ATOM 754 O O . VAL A 1 93 ? 1.991 -7.184 -23.688 1 93.62 93 VAL A O 1
ATOM 757 N N . GLN A 1 94 ? 2.135 -5.129 -22.75 1 96 94 GLN A N 1
ATOM 758 C CA . GLN A 1 94 ? 3.582 -5.066 -22.922 1 96 94 GLN A CA 1
ATOM 759 C C . GLN A 1 94 ? 4.297 -5.98 -21.938 1 96 94 GLN A C 1
ATOM 761 O O . GLN A 1 94 ? 5.336 -6.562 -22.25 1 96 94 GLN A O 1
ATOM 766 N N . ALA A 1 95 ? 3.762 -6.113 -20.797 1 96.94 95 ALA A N 1
ATOM 767 C CA . ALA A 1 95 ? 4.383 -6.914 -19.75 1 96.94 95 ALA A CA 1
ATOM 768 C C . ALA A 1 95 ? 3.961 -8.375 -19.859 1 96.94 95 ALA A C 1
ATOM 770 O O . ALA A 1 95 ? 4.758 -9.281 -19.594 1 96.94 95 ALA A O 1
ATOM 771 N N . ILE A 1 96 ? 2.68 -8.578 -20.172 1 97.88 96 ILE A N 1
ATOM 772 C CA . ILE A 1 96 ? 2.127 -9.922 -20.281 1 97.88 96 ILE A CA 1
ATOM 773 C C . ILE A 1 96 ? 2.131 -10.352 -21.75 1 97.88 96 ILE A C 1
ATOM 775 O O . ILE A 1 96 ? 1.115 -10.242 -22.438 1 97.88 96 ILE A O 1
ATOM 779 N N . ASP A 1 97 ? 3.219 -10.836 -22.172 1 97.38 97 ASP A N 1
ATOM 780 C CA . ASP A 1 97 ? 3.348 -11.297 -23.562 1 97.38 97 ASP A CA 1
ATOM 781 C C . ASP A 1 97 ? 3.311 -12.82 -23.641 1 97.38 97 ASP A C 1
ATOM 783 O O . ASP A 1 97 ? 3.037 -13.492 -22.641 1 97.38 97 ASP A O 1
ATOM 787 N N . ALA A 1 98 ? 3.494 -13.367 -24.844 1 96.06 98 ALA A N 1
ATOM 788 C CA . ALA A 1 98 ? 3.379 -14.797 -25.094 1 96.06 98 ALA A CA 1
ATOM 789 C C . ALA A 1 98 ? 4.41 -15.578 -24.281 1 96.06 98 ALA A C 1
ATOM 791 O O . ALA A 1 98 ? 4.113 -16.656 -23.766 1 96.06 98 ALA A O 1
ATOM 792 N N . ALA A 1 99 ? 5.633 -15.023 -24.156 1 96.38 99 ALA A N 1
ATOM 793 C CA . ALA A 1 99 ? 6.691 -15.688 -23.391 1 96.38 99 ALA A CA 1
ATOM 794 C C . ALA A 1 99 ? 6.34 -15.766 -21.906 1 96.38 99 ALA A C 1
ATOM 796 O O . ALA A 1 99 ? 6.543 -16.797 -21.266 1 96.38 99 ALA A O 1
ATOM 797 N N . PHE A 1 100 ? 5.809 -14.75 -21.422 1 97.44 100 PHE A N 1
ATOM 798 C CA . PHE A 1 100 ? 5.352 -14.703 -20.031 1 97.44 100 PHE A CA 1
ATOM 799 C C . PHE A 1 100 ? 4.293 -15.773 -19.781 1 97.44 100 PHE A C 1
ATOM 801 O O . PHE A 1 100 ? 4.398 -16.547 -18.828 1 97.44 100 PHE A O 1
ATOM 808 N N . MET A 1 101 ? 3.32 -15.812 -20.656 1 97.06 101 MET A N 1
ATOM 809 C CA . MET A 1 101 ? 2.193 -16.734 -20.516 1 97.06 101 MET A CA 1
ATOM 810 C C . MET A 1 101 ? 2.658 -18.188 -20.594 1 97.06 101 MET A C 1
ATOM 812 O O . MET A 1 101 ? 2.156 -19.047 -19.859 1 97.06 101 MET A O 1
ATOM 816 N N . ALA A 1 102 ? 3.562 -18.469 -21.484 1 95.31 102 ALA A N 1
ATOM 817 C CA . ALA A 1 102 ? 4.082 -19.828 -21.656 1 95.31 102 ALA A CA 1
ATOM 818 C C . ALA A 1 102 ? 4.773 -20.312 -20.391 1 95.31 102 ALA A C 1
ATOM 820 O O . ALA A 1 102 ? 4.57 -21.453 -19.953 1 95.31 102 ALA A O 1
ATOM 821 N N . ARG A 1 103 ? 5.496 -19.422 -19.812 1 94.81 103 ARG A N 1
ATOM 822 C CA . ARG A 1 103 ? 6.207 -19.781 -18.594 1 94.81 103 ARG A CA 1
ATOM 823 C C . ARG A 1 103 ? 5.242 -19.938 -17.422 1 94.81 103 ARG A C 1
ATOM 825 O O . ARG A 1 103 ? 5.395 -20.844 -16.609 1 94.81 103 ARG A O 1
ATOM 832 N N . LEU A 1 104 ? 4.312 -19.078 -17.391 1 95 104 LEU A N 1
ATOM 833 C CA . LEU A 1 104 ? 3.312 -19.094 -16.328 1 95 104 LEU A CA 1
ATOM 834 C C . LEU A 1 104 ? 2.535 -20.406 -16.344 1 95 104 LEU A C 1
ATOM 836 O O . LEU A 1 104 ? 2.197 -20.953 -15.289 1 95 104 LEU A O 1
ATOM 840 N N . SER A 1 105 ? 2.244 -20.938 -17.5 1 88.69 105 SER A N 1
ATOM 841 C CA . SER A 1 105 ? 1.423 -22.125 -17.688 1 88.69 105 SER A CA 1
ATOM 842 C C . SER A 1 105 ? 2.252 -23.406 -17.547 1 88.69 105 SER A C 1
ATOM 844 O O . SER A 1 105 ? 1.7 -24.5 -17.406 1 88.69 105 SER A O 1
ATOM 846 N N . THR A 1 106 ? 3.531 -23.234 -18.016 1 71.06 106 THR A N 1
ATOM 847 C CA . THR A 1 106 ? 4.359 -24.438 -18.094 1 71.06 106 THR A CA 1
ATOM 848 C C . THR A 1 106 ? 4.84 -24.859 -16.703 1 71.06 106 THR A C 1
ATOM 850 O O . THR A 1 106 ? 5.074 -26.047 -16.453 1 71.06 106 THR A O 1
ATOM 853 N N . LYS A 1 107 ? 5.516 -23.812 -16.109 1 57.81 107 LYS A N 1
ATOM 854 C CA . LYS A 1 107 ? 6.488 -24.25 -15.109 1 57.81 107 LYS A CA 1
ATOM 855 C C . LYS A 1 107 ? 5.828 -25.141 -14.062 1 57.81 107 LYS A C 1
ATOM 857 O O . LYS A 1 107 ? 4.992 -24.672 -13.281 1 57.81 107 LYS A O 1
ATOM 862 N N . GLU A 1 108 ? 5.59 -26.312 -14.453 1 47.69 108 GLU A N 1
ATOM 863 C CA . GLU A 1 108 ? 5.445 -27.531 -13.656 1 47.69 108 GLU A CA 1
ATOM 864 C C . GLU A 1 108 ? 6.254 -27.438 -12.367 1 47.69 108 GLU A C 1
ATOM 866 O O . GLU A 1 108 ? 7.117 -26.562 -12.227 1 47.69 108 GLU A O 1
ATOM 871 N N . ASN A 1 109 ? 6.355 -28.719 -11.797 1 41.62 109 ASN A N 1
ATOM 872 C CA . ASN A 1 109 ? 6.906 -29.453 -10.664 1 41.62 109 ASN A CA 1
ATOM 873 C C . ASN A 1 109 ? 8.414 -29.234 -10.531 1 41.62 109 ASN A C 1
ATOM 875 O O . ASN A 1 109 ? 9.203 -30.141 -10.812 1 41.62 109 ASN A O 1
ATOM 879 N N . LEU A 1 110 ? 8.93 -28.188 -11.031 1 39.47 110 LEU A N 1
ATOM 880 C CA . LEU A 1 110 ? 10.352 -28.438 -10.844 1 39.47 110 LEU A CA 1
ATOM 881 C C . LEU A 1 110 ? 10.641 -28.953 -9.438 1 39.47 110 LEU A C 1
ATOM 883 O O . LEU A 1 110 ? 11.766 -29.359 -9.141 1 39.47 110 LEU A O 1
ATOM 887 N N . GLY A 1 111 ? 9.82 -28.391 -8.586 1 38.16 111 GLY A N 1
ATOM 888 C CA . GLY A 1 111 ? 10.375 -28.719 -7.277 1 38.16 111 GLY A CA 1
ATOM 889 C C . GLY A 1 111 ? 10.375 -30.203 -6.98 1 38.16 111 GLY A C 1
ATOM 890 O O . GLY A 1 111 ? 10.469 -30.609 -5.82 1 38.16 111 GLY A O 1
ATOM 891 N N . SER A 1 112 ? 9.562 -30.984 -7.848 1 34.97 112 SER A N 1
ATOM 892 C CA . SER A 1 112 ? 9.75 -32.344 -7.328 1 34.97 112 SER A CA 1
ATOM 893 C C . SER A 1 112 ? 11.227 -32.719 -7.348 1 34.97 112 SER A C 1
ATOM 895 O O . SER A 1 112 ? 11.758 -33.094 -8.398 1 34.97 112 SER A O 1
ATOM 897 N N . GLY A 1 113 ? 12.062 -31.781 -7.055 1 33.72 113 GLY A N 1
ATOM 898 C CA . GLY A 1 113 ? 13.406 -32.312 -6.855 1 33.72 113 GLY A CA 1
ATOM 899 C C . GLY A 1 113 ? 13.406 -33.719 -6.281 1 33.72 113 GLY A C 1
ATOM 900 O O . GLY A 1 113 ? 12.891 -33.938 -5.184 1 33.72 113 GLY A O 1
ATOM 901 N N . SER A 1 114 ? 13.141 -34.688 -7.16 1 34.03 114 SER A N 1
ATOM 902 C CA . SER A 1 114 ? 13.438 -36.094 -6.91 1 34.03 114 SER A CA 1
ATOM 903 C C . SER A 1 114 ? 14.734 -36.281 -6.121 1 34.03 114 SER A C 1
ATOM 905 O O . SER A 1 114 ? 15.812 -35.938 -6.613 1 34.03 114 SER A O 1
ATOM 907 N N . ALA A 1 115 ? 14.633 -35.812 -4.875 1 31.09 115 ALA A N 1
ATOM 908 C CA . ALA A 1 115 ? 15.758 -36.312 -4.074 1 31.09 115 ALA A CA 1
ATOM 909 C C . ALA A 1 115 ? 16 -37.781 -4.32 1 31.09 115 ALA A C 1
ATOM 911 O O . ALA A 1 115 ? 15.18 -38.625 -3.934 1 31.09 115 ALA A O 1
ATOM 912 N N . LYS A 1 116 ? 16.359 -38.219 -5.523 1 28.47 116 LYS A N 1
ATOM 913 C CA . LYS A 1 116 ? 16.922 -39.562 -5.695 1 28.47 116 LYS A CA 1
ATOM 914 C C . LYS A 1 116 ? 17.953 -39.875 -4.609 1 28.47 116 LYS A C 1
ATOM 916 O O . LYS A 1 116 ? 19.031 -39.281 -4.594 1 28.47 116 LYS A O 1
ATOM 921 N N . GLY A 1 117 ? 17.562 -39.75 -3.396 1 25.5 117 GLY A N 1
ATOM 922 C CA . GLY A 1 117 ? 18.469 -40.281 -2.387 1 25.5 117 GLY A CA 1
ATOM 923 C C . GLY A 1 117 ? 19.016 -41.656 -2.719 1 25.5 117 GLY A C 1
ATOM 924 O O . GLY A 1 117 ? 18.234 -42.594 -2.979 1 25.5 117 GLY A O 1
ATOM 925 N N . SER A 1 118 ? 20.062 -41.812 -3.316 1 25.98 118 SER A N 1
ATOM 926 C CA . SER A 1 118 ? 21 -42.875 -3.629 1 25.98 118 SER A CA 1
ATOM 927 C C . SER A 1 118 ? 21.141 -43.844 -2.455 1 25.98 118 SER A C 1
ATOM 929 O O . SER A 1 118 ? 21.109 -43.438 -1.296 1 25.98 118 SER A O 1
ATOM 931 N N . ARG A 1 119 ? 20.953 -45.219 -2.742 1 21.89 119 ARG A N 1
ATOM 932 C CA . ARG A 1 119 ? 21.141 -46.531 -2.145 1 21.89 119 ARG A CA 1
ATOM 933 C C . ARG A 1 119 ? 22.547 -46.688 -1.596 1 21.89 119 ARG A C 1
ATOM 935 O O . ARG A 1 119 ? 23.516 -46.719 -2.357 1 21.89 119 ARG A O 1
ATOM 942 N N . ARG A 1 120 ? 22.953 -46 -0.688 1 24.58 120 ARG A N 1
ATOM 943 C CA . ARG A 1 120 ? 24.25 -46.438 -0.189 1 24.58 120 ARG A CA 1
ATOM 944 C C . ARG A 1 120 ? 24.25 -47.938 0.135 1 24.58 120 ARG A C 1
ATOM 946 O O . ARG A 1 120 ? 23.516 -48.375 1.02 1 24.58 120 ARG A O 1
ATOM 953 N N . LYS A 1 121 ? 24.391 -48.875 -0.915 1 19.41 121 LYS A N 1
ATOM 954 C CA . LYS A 1 121 ? 24.641 -50.312 -0.78 1 19.41 121 LYS A CA 1
ATOM 955 C C . LYS A 1 121 ? 25.828 -50.562 0.149 1 19.41 121 LYS A C 1
ATOM 957 O O . LYS A 1 121 ? 26.172 -51.719 0.418 1 19.41 121 LYS A O 1
ATOM 962 N N . ASN A 1 122 ? 26.688 -49.781 0.513 1 20.62 122 ASN A N 1
ATOM 963 C CA . ASN A 1 122 ? 28 -50.406 0.59 1 20.62 122 ASN A CA 1
ATOM 964 C C . ASN A 1 122 ? 28.016 -51.562 1.595 1 20.62 122 ASN A C 1
ATOM 966 O O . ASN A 1 122 ? 27.656 -51.375 2.762 1 20.62 122 ASN A O 1
ATOM 970 N N . ALA A 1 123 ? 28.172 -52.844 1.141 1 18.2 123 ALA A N 1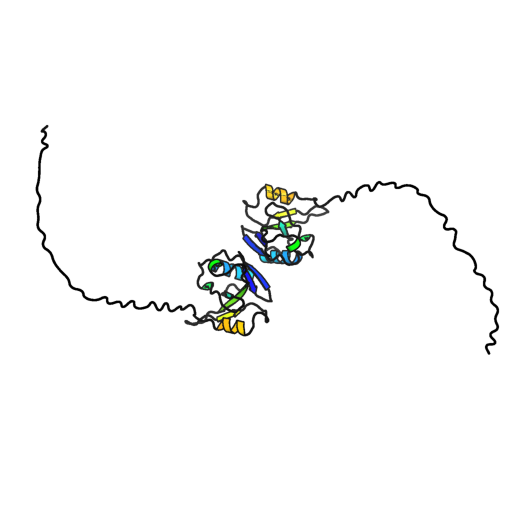
ATOM 971 C CA . ALA A 1 123 ? 28.453 -54.156 1.689 1 18.2 123 ALA A CA 1
ATOM 972 C C . ALA A 1 123 ? 29.812 -54.156 2.385 1 18.2 123 ALA A C 1
ATOM 974 O O . ALA A 1 123 ? 30.328 -55.219 2.734 1 18.2 123 ALA A O 1
ATOM 975 N N . LYS A 1 124 ? 30.453 -53.344 2.914 1 19.91 124 LYS A N 1
ATOM 976 C CA . LYS A 1 124 ? 31.828 -53.75 3.191 1 19.91 124 LYS A CA 1
ATOM 977 C C . LYS A 1 124 ? 31.875 -55.156 3.787 1 19.91 124 LYS A C 1
ATOM 979 O O . LYS A 1 124 ? 31.016 -55.5 4.598 1 19.91 124 LYS A O 1
ATOM 984 N N . LYS A 1 125 ? 32.875 -55.969 3.375 1 19.22 125 LYS A N 1
ATOM 985 C CA . LYS A 1 125 ? 33.594 -57.25 3.4 1 19.22 125 LYS A CA 1
ATOM 986 C C . LYS A 1 125 ? 33.875 -57.688 4.832 1 19.22 125 LYS A C 1
ATOM 988 O O . LYS A 1 125 ? 33.875 -56.875 5.754 1 19.22 125 LYS A O 1
ATOM 993 N N . ASP A 1 126 ? 34.938 -58.812 4.977 1 19.97 126 ASP A N 1
ATOM 994 C CA . ASP A 1 126 ? 35.344 -60.125 5.477 1 19.97 126 ASP A CA 1
ATOM 995 C C . ASP A 1 126 ? 36.125 -60 6.785 1 19.97 126 ASP A C 1
ATOM 997 O O . ASP A 1 126 ? 36.156 -60.938 7.586 1 19.97 126 ASP A O 1
ATOM 1001 N N . GLY A 1 127 ? 37.25 -59.25 6.922 1 17.92 127 GLY A N 1
ATOM 1002 C CA . GLY A 1 127 ? 38.5 -59.938 7.258 1 17.92 127 GLY A CA 1
ATOM 1003 C C . GLY A 1 127 ? 38.5 -60.5 8.656 1 17.92 127 GLY A C 1
ATOM 1004 O O . GLY A 1 127 ? 37.656 -60.156 9.492 1 17.92 127 GLY A O 1
ATOM 1005 N N . THR A 1 128 ? 39.75 -61.281 9.023 1 18.09 128 THR A N 1
ATOM 1006 C CA . THR A 1 128 ? 40.344 -62.438 9.695 1 18.09 128 THR A CA 1
ATOM 1007 C C . THR A 1 128 ? 40.531 -62.156 11.188 1 18.09 128 THR A C 1
ATOM 1009 O O . THR A 1 128 ? 40.156 -62.969 12.023 1 18.09 128 THR A O 1
ATOM 1012 N N . SER A 1 129 ? 41.656 -61.406 11.711 1 17.36 129 SER A N 1
ATOM 1013 C CA . SER A 1 129 ? 42.781 -62.094 12.305 1 17.36 129 SER A CA 1
ATOM 1014 C C . SER A 1 129 ? 42.531 -62.406 13.773 1 17.36 129 SER A C 1
ATOM 1016 O O . SER A 1 129 ? 41.625 -61.875 14.383 1 17.36 129 SER A O 1
ATOM 1018 N N . LYS A 1 130 ? 43.844 -62.281 14.602 1 16.73 130 LYS A N 1
ATOM 1019 C CA . LYS A 1 130 ? 44.688 -63.094 15.484 1 16.73 130 LYS A CA 1
ATOM 1020 C C . LYS A 1 130 ? 44.156 -63.062 16.906 1 16.73 130 LYS A C 1
ATOM 1022 O O . LYS A 1 130 ? 43.281 -62.281 17.25 1 16.73 130 LYS A O 1
ATOM 1027 N N . SER A 1 131 ? 45.219 -62.938 18.016 1 16.53 131 SER A N 1
ATOM 1028 C CA . SER A 1 131 ? 45.938 -63.781 18.953 1 16.53 131 SER A CA 1
ATOM 1029 C C . SER A 1 131 ? 45.438 -63.625 20.375 1 16.53 131 SER A C 1
ATOM 1031 O O . SER A 1 131 ? 45.062 -64.562 21.047 1 16.53 131 SER A O 1
ATOM 1033 N N . SER A 1 132 ? 46.375 -63 21.312 1 18.03 132 SER A N 1
ATOM 1034 C CA . SER A 1 132 ? 47.188 -63.531 22.391 1 18.03 132 SER A CA 1
ATOM 1035 C C . SER A 1 132 ? 46.469 -63.469 23.734 1 18.03 132 SER A C 1
ATOM 1037 O O . SER A 1 132 ? 45.5 -62.688 23.875 1 18.03 132 SER A O 1
ATOM 1039 N N . SER A 1 133 ? 47.25 -64.062 24.797 1 18.36 133 SER A N 1
ATOM 1040 C CA . SER A 1 133 ? 47.312 -64.875 26.031 1 18.36 133 SER A CA 1
ATOM 1041 C C . SER A 1 133 ? 47.031 -63.969 27.25 1 18.36 133 SER A C 1
ATOM 1043 O O . SER A 1 133 ? 46.344 -64.375 28.188 1 18.36 133 SER A O 1
ATOM 1045 N N . ARG A 1 134 ? 47.656 -62.781 27.406 1 18.2 134 ARG A N 1
ATOM 1046 C CA . ARG A 1 134 ? 48.531 -62.812 28.594 1 18.2 134 ARG A CA 1
ATOM 1047 C C . ARG A 1 134 ? 47.688 -62.812 29.875 1 18.2 134 ARG A C 1
ATOM 1049 O O . ARG A 1 134 ? 46.594 -62.25 29.906 1 18.2 134 ARG A O 1
ATOM 1056 N N . ALA A 1 135 ? 48.562 -63.188 30.984 1 17.75 135 ALA A N 1
ATOM 1057 C CA . ALA A 1 135 ? 48.781 -63.812 32.281 1 17.75 135 ALA A CA 1
ATOM 1058 C C . ALA A 1 135 ? 48.219 -62.969 33.406 1 17.75 135 ALA A C 1
ATOM 1060 O O . ALA A 1 135 ? 47.438 -63.5 34.25 1 17.75 135 ALA A O 1
ATOM 1061 N N . GLY A 1 136 ? 49.156 -62.094 33.875 1 16.12 136 GLY A N 1
ATOM 1062 C CA . GLY A 1 136 ? 49.75 -62.25 35.188 1 16.12 136 GLY A CA 1
ATOM 1063 C C . GLY A 1 136 ? 48.812 -61.812 36.312 1 16.12 136 GLY A C 1
ATOM 1064 O O . GLY A 1 136 ? 47.656 -61.5 36.062 1 16.12 136 GLY A O 1
ATOM 1065 N N . ALA A 1 137 ? 49.406 -60.938 37.219 1 15.37 137 ALA A N 1
ATOM 1066 C CA . ALA A 1 137 ? 49.969 -61.062 38.562 1 15.37 137 ALA A CA 1
ATOM 1067 C C . ALA A 1 137 ? 48.969 -60.562 39.594 1 15.37 137 ALA A C 1
ATOM 1069 O O . ALA A 1 137 ? 48.688 -61.25 40.594 1 15.37 137 ALA A O 1
ATOM 1070 N N . LYS A 1 138 ? 49.344 -59.281 40 1 17.12 138 LYS A N 1
ATOM 1071 C CA . LYS A 1 138 ? 49.906 -59 41.312 1 17.12 138 LYS A CA 1
ATOM 1072 C C . LYS A 1 138 ? 48.844 -59.062 42.406 1 17.12 138 LYS A C 1
ATOM 1074 O O . LYS A 1 138 ? 47.656 -58.906 42.125 1 17.12 138 LYS A O 1
ATOM 1079 N N . SER A 1 139 ? 49.344 -58.594 43.656 1 16.22 139 SER A N 1
ATOM 1080 C CA . SER A 1 139 ? 49.656 -58.812 45.062 1 16.22 139 SER A CA 1
ATOM 1081 C C . SER A 1 139 ? 48.531 -58.281 45.969 1 16.22 139 SER A C 1
ATOM 1083 O O . SER A 1 139 ? 48.031 -59.031 46.812 1 16.22 139 SER A O 1
ATOM 1085 N N . THR A 1 140 ? 48.969 -57.188 46.625 1 17.06 140 THR A N 1
ATOM 1086 C CA . THR A 1 140 ? 49.281 -57.094 48.062 1 17.06 140 THR A CA 1
ATOM 1087 C C . THR A 1 140 ? 48 -56.781 48.875 1 17.06 140 THR A C 1
ATOM 1089 O O . THR A 1 140 ? 46.969 -56.438 48.281 1 17.06 140 THR A O 1
ATOM 1092 N N . THR A 1 141 ? 48.156 -55.781 49.781 1 18.19 141 THR A N 1
ATOM 1093 C CA . THR A 1 141 ? 48.375 -55.781 51.219 1 18.19 141 THR A CA 1
ATOM 1094 C C . THR A 1 141 ? 47.094 -55.5 51.969 1 18.19 141 THR A C 1
ATOM 1096 O O . THR A 1 141 ? 46.125 -55 51.375 1 18.19 141 THR A O 1
ATOM 1099 N N . PRO A 1 142 ? 47.219 -54.562 53.031 1 19.36 142 PRO A N 1
ATOM 1100 C CA . PRO A 1 142 ? 47.156 -54.781 54.5 1 19.36 142 PRO A CA 1
ATOM 1101 C C . PRO A 1 142 ? 45.781 -54.5 55.062 1 19.36 142 PRO A C 1
ATOM 1103 O O . PRO A 1 142 ? 44.875 -54 54.375 1 19.36 142 PRO A O 1
ATOM 1106 N N . THR A 1 143 ? 45.781 -53.5 56.094 1 19.41 143 THR A N 1
ATOM 1107 C CA . THR A 1 143 ? 45.719 -53.594 57.531 1 19.41 143 THR A CA 1
ATOM 1108 C C . THR A 1 143 ? 44.312 -53.281 58.031 1 19.41 143 THR A C 1
ATOM 1110 O O . THR A 1 143 ? 43.688 -54.125 58.719 1 19.41 143 THR A O 1
ATOM 1113 N N . GLY A 1 144 ? 44.125 -52.25 58.875 1 17.09 144 GLY A N 1
ATOM 1114 C CA . GLY A 1 144 ? 43.969 -52.219 60.312 1 17.09 144 GLY A CA 1
ATOM 1115 C C . GLY A 1 144 ? 42.531 -51.938 60.75 1 17.09 144 GLY A C 1
ATOM 1116 O O . GLY A 1 144 ? 42.031 -52.625 61.625 1 17.09 144 GLY A O 1
ATOM 1117 N N . ARG A 1 145 ? 42.031 -50.625 60.594 1 19.98 145 ARG A N 1
ATOM 1118 C CA . ARG A 1 145 ? 41.656 -50.156 61.938 1 19.98 145 ARG A CA 1
ATOM 1119 C C . ARG A 1 145 ? 40.375 -50.844 62.406 1 19.98 145 ARG A C 1
ATOM 1121 O O . ARG A 1 145 ? 39.438 -51.062 61.625 1 19.98 145 ARG A O 1
ATOM 1128 N N . LYS A 1 146 ? 40.312 -51.031 63.812 1 20.14 146 LYS A N 1
ATOM 1129 C CA . LYS A 1 146 ? 39.906 -51.656 65.062 1 20.14 146 LYS A CA 1
ATOM 1130 C C . LYS A 1 146 ? 38.469 -51.281 65.438 1 20.14 146 LYS A C 1
ATOM 1132 O O . LYS A 1 146 ? 37.656 -52.156 65.75 1 20.14 146 LYS A O 1
ATOM 1137 N N . GLY A 1 147 ? 38.406 -50.031 66 1 20.91 147 GLY A N 1
ATOM 1138 C CA . GLY A 1 147 ? 37.969 -49.938 67.375 1 20.91 147 GLY A CA 1
ATOM 1139 C C . GLY A 1 147 ? 36.5 -50.219 67.562 1 20.91 147 GLY A C 1
ATOM 1140 O O . GLY A 1 147 ? 35.75 -50.281 66.625 1 20.91 147 GLY A O 1
ATOM 1141 N N . SER A 1 148 ? 36.062 -49.562 68.75 1 21.53 148 SER A N 1
ATOM 1142 C CA . SER A 1 148 ? 35.5 -49.875 70 1 21.53 148 SER A CA 1
ATOM 1143 C C . SER A 1 148 ? 33.969 -50.031 69.938 1 21.53 148 SER A C 1
ATOM 1145 O O . SER A 1 148 ? 33.344 -49.5 69 1 21.53 148 SER A O 1
ATOM 1147 N N . LYS A 1 149 ? 33.438 -50.312 71.188 1 21.95 149 LYS A N 1
ATOM 1148 C CA . LYS A 1 149 ? 32.594 -51.062 72.125 1 21.95 149 LYS A CA 1
ATOM 1149 C C . LYS A 1 149 ? 31.25 -50.312 72.312 1 21.95 149 LYS A C 1
ATOM 1151 O O . LYS A 1 149 ? 30.188 -50.969 72.312 1 21.95 149 LYS A O 1
ATOM 1156 N N . ARG A 1 150 ? 31.234 -49 73.125 1 23.77 150 ARG A N 1
ATOM 1157 C CA . ARG A 1 150 ? 30.109 -48.844 74.062 1 23.77 150 ARG A CA 1
ATOM 1158 C C . ARG A 1 150 ? 28.828 -48.5 73.312 1 23.77 150 ARG A C 1
ATOM 1160 O O . ARG A 1 150 ? 28.859 -47.75 72.312 1 23.77 150 ARG A O 1
ATOM 1167 N N . MET B 1 1 ? 11.977 5 -4.965 1 89.75 1 MET B N 1
ATOM 1168 C CA . MET B 1 1 ? 11.82 5.652 -3.668 1 89.75 1 MET B CA 1
ATOM 1169 C C . MET B 1 1 ? 10.469 5.312 -3.047 1 89.75 1 MET B C 1
ATOM 1171 O O . MET B 1 1 ? 9.516 4.996 -3.76 1 89.75 1 MET B O 1
ATOM 1175 N N . PHE B 1 2 ? 10.469 5.164 -1.636 1 97 2 PHE B N 1
ATOM 1176 C CA . PHE B 1 2 ? 9.211 4.906 -0.954 1 97 2 PHE B CA 1
ATOM 1177 C C . PHE B 1 2 ? 9.164 5.617 0.393 1 97 2 PHE B C 1
ATOM 1179 O O . PHE B 1 2 ? 10.211 5.992 0.937 1 97 2 PHE B O 1
ATOM 1186 N N . ILE B 1 3 ? 8.008 5.832 0.856 1 98.44 3 ILE B N 1
ATOM 1187 C CA . ILE B 1 3 ? 7.762 6.309 2.213 1 98.44 3 ILE B CA 1
ATOM 1188 C C . ILE B 1 3 ? 6.863 5.32 2.951 1 98.44 3 ILE B C 1
ATOM 1190 O O . ILE B 1 3 ? 6.207 4.484 2.328 1 98.44 3 ILE B O 1
ATOM 1194 N N . THR B 1 4 ? 6.93 5.434 4.273 1 98.44 4 THR B N 1
ATOM 1195 C CA . THR B 1 4 ? 6.043 4.664 5.137 1 98.44 4 THR B CA 1
ATOM 1196 C C . THR B 1 4 ? 5.035 5.578 5.828 1 98.44 4 THR B C 1
ATOM 1198 O O . THR B 1 4 ? 5.406 6.605 6.398 1 98.44 4 THR B O 1
ATOM 1201 N N . VAL B 1 5 ? 3.777 5.191 5.727 1 98.75 5 VAL B N 1
ATOM 1202 C CA . VAL B 1 5 ? 2.736 5.957 6.402 1 98.75 5 VAL B CA 1
ATOM 1203 C C . VAL B 1 5 ? 2.119 5.117 7.52 1 98.75 5 VAL B C 1
ATOM 1205 O O . VAL B 1 5 ? 1.714 3.977 7.293 1 98.75 5 VAL B O 1
ATOM 1208 N N . ARG B 1 6 ? 2.109 5.648 8.68 1 98.62 6 ARG B N 1
ATOM 1209 C CA . ARG B 1 6 ? 1.492 4.996 9.836 1 98.62 6 ARG B CA 1
ATOM 1210 C C . ARG B 1 6 ? 0.095 5.551 10.094 1 98.62 6 ARG B C 1
ATOM 1212 O O . ARG B 1 6 ? -0.125 6.762 10.008 1 98.62 6 ARG B O 1
ATOM 1219 N N . PHE B 1 7 ? -0.814 4.633 10.445 1 98.38 7 PHE B N 1
ATOM 1220 C CA . PHE B 1 7 ? -2.213 5.004 10.617 1 98.38 7 PHE B CA 1
ATOM 1221 C C . PHE B 1 7 ? -2.969 3.928 11.391 1 98.38 7 PHE B C 1
ATOM 1223 O O . PHE B 1 7 ? -2.408 2.875 11.711 1 98.38 7 PHE B O 1
ATOM 1230 N N . GLY B 1 8 ? -4.195 4.289 11.836 1 97.44 8 GLY B N 1
ATOM 1231 C CA . GLY B 1 8 ? -5.035 3.279 12.461 1 97.44 8 GLY B CA 1
ATOM 1232 C C . GLY B 1 8 ? -4.453 2.732 13.75 1 97.44 8 GLY B C 1
ATOM 1233 O O . GLY B 1 8 ? -3.891 3.48 14.547 1 97.44 8 GLY B O 1
ATOM 1234 N N . GLU B 1 9 ? -4.777 1.416 13.992 1 96.38 9 GLU B N 1
ATOM 1235 C CA . GLU B 1 9 ? -4.238 0.709 15.148 1 96.38 9 GLU B CA 1
ATOM 1236 C C . GLU B 1 9 ? -2.832 0.185 14.875 1 96.38 9 GLU B C 1
ATOM 1238 O O . GLU B 1 9 ? -2.648 -1.003 14.602 1 96.38 9 GLU B O 1
ATOM 1243 N N . LYS B 1 10 ? -1.852 1.021 14.836 1 95.5 10 LYS B N 1
ATOM 1244 C CA . LYS B 1 10 ? -0.438 0.719 14.633 1 95.5 10 LYS B CA 1
ATOM 1245 C C . LYS B 1 10 ? -0.2 0.105 13.258 1 95.5 10 LYS B C 1
ATOM 1247 O O . LYS B 1 10 ? 0.632 -0.792 13.102 1 95.5 10 LYS B O 1
ATOM 1252 N N . GLU B 1 11 ? -0.98 0.516 12.305 1 95.19 11 GLU B N 1
ATOM 1253 C CA . GLU B 1 11 ? -0.826 0.013 10.938 1 95.19 11 GLU B CA 1
ATOM 1254 C C . GLU B 1 11 ? 0.199 0.833 10.164 1 95.19 11 GLU B C 1
ATOM 1256 O O . GLU B 1 11 ? 0.459 1.99 10.5 1 95.19 11 GLU B O 1
ATOM 1261 N N . GLU B 1 12 ? 0.841 0.148 9.172 1 96.62 12 GLU B N 1
ATOM 1262 C CA . GLU B 1 12 ? 1.781 0.794 8.266 1 96.62 12 GLU B CA 1
ATOM 1263 C C . GLU B 1 12 ? 1.491 0.417 6.812 1 96.62 12 GLU B C 1
ATOM 1265 O O . GLU B 1 12 ? 1.044 -0.697 6.531 1 96.62 12 GLU B O 1
ATOM 1270 N N . ALA B 1 13 ? 1.641 1.309 5.91 1 96.94 13 ALA B N 1
ATOM 1271 C CA . ALA B 1 13 ? 1.564 1.057 4.473 1 96.94 13 ALA B CA 1
ATOM 1272 C C . ALA B 1 13 ? 2.662 1.807 3.727 1 96.94 13 ALA B C 1
ATOM 1274 O O . ALA B 1 13 ? 3.068 2.896 4.137 1 96.94 13 ALA B O 1
ATOM 1275 N N . LEU B 1 14 ? 3.188 1.232 2.686 1 97.56 14 LEU B N 1
ATOM 1276 C CA . LEU B 1 14 ? 4.234 1.833 1.865 1 97.56 14 LEU B CA 1
ATOM 1277 C C . LEU B 1 14 ? 3.639 2.531 0.647 1 97.56 14 LEU B C 1
ATOM 1279 O O . LEU B 1 14 ? 2.682 2.035 0.049 1 97.56 14 LEU B O 1
ATOM 1283 N N . PHE B 1 15 ? 4.172 3.691 0.322 1 98 15 PHE B N 1
ATOM 1284 C CA . PHE B 1 15 ? 3.721 4.453 -0.837 1 98 15 PHE B CA 1
ATOM 1285 C C . PHE B 1 15 ? 4.91 4.938 -1.659 1 98 15 PHE B C 1
ATOM 1287 O O . PHE B 1 15 ? 5.996 5.152 -1.122 1 98 15 PHE B O 1
ATOM 1294 N N . ASN B 1 16 ? 4.73 5.102 -2.951 1 96.44 16 ASN B N 1
ATOM 1295 C CA . ASN B 1 16 ? 5.676 5.742 -3.859 1 96.44 16 ASN B CA 1
ATOM 1296 C C . ASN B 1 16 ? 5.426 7.246 -3.963 1 96.44 16 ASN B C 1
ATOM 1298 O O . ASN B 1 16 ? 4.387 7.672 -4.469 1 96.44 16 ASN B O 1
ATOM 1302 N N . PRO B 1 17 ? 6.312 8.039 -3.52 1 98.06 17 PRO B N 1
ATOM 1303 C CA . PRO B 1 17 ? 6.078 9.484 -3.533 1 98.06 17 PRO B CA 1
ATOM 1304 C C . PRO B 1 17 ? 6.402 10.125 -4.883 1 98.06 17 PRO B C 1
ATOM 1306 O O . PRO B 1 17 ? 6.336 11.352 -5.023 1 98.06 17 PRO B O 1
ATOM 1309 N N . ASN B 1 18 ? 6.754 9.281 -5.918 1 96.75 18 ASN B N 1
ATOM 1310 C CA . ASN B 1 18 ? 7.059 9.82 -7.238 1 96.75 18 ASN B CA 1
ATOM 1311 C C . ASN B 1 18 ? 5.789 10.164 -8.008 1 96.75 18 ASN B C 1
ATOM 1313 O O . ASN B 1 18 ? 5.551 9.625 -9.094 1 96.75 18 ASN B O 1
ATOM 1317 N N . CYS B 1 19 ? 5.027 11.055 -7.48 1 97.31 19 CYS B N 1
ATOM 1318 C CA . CYS B 1 19 ? 3.766 11.555 -8.008 1 97.31 19 CYS B CA 1
ATOM 1319 C C . CYS B 1 19 ? 3.416 12.906 -7.387 1 97.31 19 CYS B C 1
ATOM 1321 O O . CYS B 1 19 ? 4.152 13.414 -6.539 1 97.31 19 CYS B O 1
ATOM 1323 N N . ARG B 1 20 ? 2.428 13.539 -7.945 1 98.38 20 ARG B N 1
ATOM 1324 C CA . ARG B 1 20 ? 1.973 14.797 -7.375 1 98.38 20 ARG B CA 1
ATOM 1325 C C . ARG B 1 20 ? 1.343 14.586 -6.004 1 98.38 20 ARG B C 1
ATOM 1327 O O . ARG B 1 20 ? 0.75 13.539 -5.742 1 98.38 20 ARG B O 1
ATOM 1334 N N . THR B 1 21 ? 1.472 15.633 -5.145 1 98.75 21 THR B N 1
ATOM 1335 C CA . THR B 1 21 ? 0.979 15.516 -3.777 1 98.75 21 THR B CA 1
ATOM 1336 C C . THR B 1 21 ? -0.517 15.211 -3.766 1 98.75 21 THR B C 1
ATOM 1338 O O . THR B 1 21 ? -0.993 14.438 -2.936 1 98.75 21 THR B O 1
ATOM 1341 N N . LEU B 1 22 ? -1.273 15.82 -4.715 1 98.12 22 LEU B N 1
ATOM 1342 C CA . LEU B 1 22 ? -2.707 15.562 -4.793 1 98.12 22 LEU B CA 1
ATOM 1343 C C . LEU B 1 22 ? -2.979 14.078 -5.004 1 98.12 22 LEU B C 1
ATOM 1345 O O . LEU B 1 22 ? -3.828 13.492 -4.328 1 98.12 22 LEU B O 1
ATOM 1349 N N . LEU B 1 23 ? -2.238 13.391 -5.926 1 97.75 23 LEU B N 1
ATOM 1350 C CA . LEU B 1 23 ? -2.412 11.977 -6.238 1 97.75 23 LEU B CA 1
ATOM 1351 C C . LEU B 1 23 ? -1.965 11.102 -5.074 1 97.75 23 LEU B C 1
ATOM 1353 O O . LEU B 1 23 ? -2.619 10.109 -4.75 1 97.75 23 LEU B O 1
ATOM 1357 N N . LEU B 1 24 ? -0.892 11.516 -4.457 1 98.31 24 LEU B N 1
ATOM 1358 C CA . LEU B 1 24 ? -0.402 10.758 -3.309 1 98.31 24 LEU B CA 1
ATOM 1359 C C . LEU B 1 24 ? -1.438 10.734 -2.189 1 98.31 24 LEU B C 1
ATOM 1361 O O . LEU B 1 24 ? -1.756 9.672 -1.654 1 98.31 24 LEU B O 1
ATOM 1365 N N . LEU B 1 25 ? -1.947 11.875 -1.852 1 98.5 25 LEU B N 1
ATOM 1366 C CA . LEU B 1 25 ? -2.91 11.969 -0.759 1 98.5 25 LEU B CA 1
ATOM 1367 C C . LEU B 1 25 ? -4.188 11.211 -1.093 1 98.5 25 LEU B C 1
ATOM 1369 O O . LEU B 1 25 ? -4.789 10.586 -0.217 1 98.5 25 LEU B O 1
ATOM 1373 N N . GLU B 1 26 ? -4.594 11.258 -2.326 1 96.94 26 GLU B N 1
ATOM 1374 C CA . GLU B 1 26 ? -5.758 10.484 -2.742 1 96.94 26 GLU B CA 1
ATOM 1375 C C . GLU B 1 26 ? -5.516 8.984 -2.578 1 96.94 26 GLU B C 1
ATOM 1377 O O . GLU B 1 26 ? -6.387 8.258 -2.096 1 96.94 26 GLU B O 1
ATOM 1382 N N . ASN B 1 27 ? -4.336 8.57 -3.02 1 96.12 27 ASN B N 1
ATOM 1383 C CA . ASN B 1 27 ? -3.969 7.168 -2.873 1 96.12 27 ASN B CA 1
ATOM 1384 C C . ASN B 1 27 ? -3.947 6.746 -1.406 1 96.12 27 ASN B C 1
ATOM 1386 O O . ASN B 1 27 ? -4.449 5.676 -1.057 1 96.12 27 ASN B O 1
ATOM 1390 N N . ILE B 1 28 ? -3.43 7.531 -0.593 1 97.75 28 ILE B N 1
ATOM 1391 C CA . ILE B 1 28 ? -3.338 7.25 0.835 1 97.75 28 ILE B CA 1
ATOM 1392 C C . ILE B 1 28 ? -4.738 7.156 1.435 1 97.75 28 ILE B C 1
ATOM 1394 O O . ILE B 1 28 ? -5.031 6.238 2.207 1 97.75 28 ILE B O 1
ATOM 1398 N N . LYS B 1 29 ? -5.59 8.094 1.078 1 96.19 29 LYS B N 1
ATOM 1399 C CA . LYS B 1 29 ? -6.957 8.086 1.582 1 96.19 29 LYS B CA 1
ATOM 1400 C C . LYS B 1 29 ? -7.668 6.781 1.246 1 96.19 29 LYS B C 1
ATOM 1402 O O . LYS B 1 29 ? -8.352 6.203 2.094 1 96.19 29 LYS B O 1
ATOM 1407 N N . GLN B 1 30 ? -7.477 6.375 0.092 1 91.75 30 GLN B N 1
ATOM 1408 C CA . GLN B 1 30 ? -8.117 5.148 -0.368 1 91.75 30 GLN B CA 1
ATOM 1409 C C . GLN B 1 30 ? -7.562 3.93 0.365 1 91.75 30 GLN B C 1
ATOM 1411 O O . GLN B 1 30 ? -8.32 3.053 0.783 1 91.75 30 GLN B O 1
ATOM 1416 N N . ARG B 1 31 ? -6.281 3.938 0.534 1 92.19 31 ARG B N 1
ATOM 1417 C CA . ARG B 1 31 ? -5.602 2.768 1.079 1 92.19 31 ARG B CA 1
ATOM 1418 C C . ARG B 1 31 ? -5.785 2.684 2.592 1 92.19 31 ARG B C 1
ATOM 1420 O O . ARG B 1 31 ? -5.805 1.59 3.158 1 92.19 31 ARG B O 1
ATOM 1427 N N . CYS B 1 32 ? -5.887 3.732 3.221 1 93.94 32 CYS B N 1
ATOM 1428 C CA . CYS B 1 32 ? -5.945 3.756 4.68 1 93.94 32 CYS B CA 1
ATOM 1429 C C . CYS B 1 32 ? -7.391 3.834 5.164 1 93.94 32 CYS B C 1
ATOM 1431 O O . CYS B 1 32 ? -7.637 4.082 6.344 1 93.94 32 CYS B O 1
ATOM 1433 N N . ASN B 1 33 ? -8.305 3.658 4.305 1 90.31 33 ASN B N 1
ATOM 1434 C CA . ASN B 1 33 ? -9.727 3.553 4.602 1 90.31 33 ASN B CA 1
ATOM 1435 C C . ASN B 1 33 ? -10.258 4.828 5.25 1 90.31 33 ASN B C 1
ATOM 1437 O O . ASN B 1 33 ? -10.969 4.766 6.258 1 90.31 33 ASN B O 1
ATOM 1441 N N . CYS B 1 34 ? -9.812 5.93 4.734 1 92.38 34 CYS B N 1
ATOM 1442 C CA . CYS B 1 34 ? -10.328 7.219 5.188 1 92.38 34 CYS B CA 1
ATOM 1443 C C . CYS B 1 34 ? -11.625 7.574 4.469 1 92.38 34 CYS B C 1
ATOM 1445 O O . CYS B 1 34 ? -11.836 7.16 3.326 1 92.38 34 CYS B O 1
ATOM 1447 N N . ALA B 1 35 ? -12.453 8.32 5.176 1 91.31 35 ALA B N 1
ATOM 1448 C CA . ALA B 1 35 ? -13.688 8.797 4.551 1 91.31 35 ALA B CA 1
ATOM 1449 C C . ALA B 1 35 ? -13.391 9.742 3.393 1 91.31 35 ALA B C 1
ATOM 1451 O O . ALA B 1 35 ? -12.391 10.461 3.416 1 91.31 35 ALA B O 1
ATOM 1452 N N . GLU B 1 36 ? -14.211 9.758 2.42 1 90.5 36 GLU B N 1
ATOM 1453 C CA . GLU B 1 36 ? -14.008 10.508 1.186 1 90.5 36 GLU B CA 1
ATOM 1454 C C . GLU B 1 36 ? -14.039 12.008 1.444 1 90.5 36 GLU B C 1
ATOM 1456 O O . GLU B 1 36 ? -13.391 12.781 0.729 1 90.5 36 GLU B O 1
ATOM 1461 N N . ASP B 1 37 ? -14.703 12.445 2.385 1 93.19 37 ASP B N 1
ATOM 1462 C CA . ASP B 1 37 ? -14.922 13.875 2.598 1 93.19 37 ASP B CA 1
ATOM 1463 C C . ASP B 1 37 ? -13.898 14.445 3.574 1 93.19 37 ASP B C 1
ATOM 1465 O O . ASP B 1 37 ? -13.977 15.625 3.939 1 93.19 37 ASP B O 1
ATOM 1469 N N . VAL B 1 38 ? -13.031 13.664 3.967 1 94.62 38 VAL B N 1
ATOM 1470 C CA . VAL B 1 38 ? -12.039 14.125 4.926 1 94.62 38 VAL B CA 1
ATOM 1471 C C . VAL B 1 38 ? -10.781 14.578 4.188 1 94.62 38 VAL B C 1
ATOM 1473 O O . VAL B 1 38 ? -10.359 13.938 3.219 1 94.62 38 VAL B O 1
ATOM 1476 N N . ASP B 1 39 ? -10.195 15.703 4.648 1 96.12 39 ASP B N 1
ATOM 1477 C CA . ASP B 1 39 ? -8.883 16.125 4.184 1 96.12 39 ASP B CA 1
ATOM 1478 C C . ASP B 1 39 ? -7.773 15.547 5.066 1 96.12 39 ASP B C 1
ATOM 1480 O O . ASP B 1 39 ? -7.883 15.562 6.293 1 96.12 39 ASP B O 1
ATOM 1484 N N . VAL B 1 40 ? -6.762 15.062 4.355 1 98.31 40 VAL B N 1
ATOM 1485 C CA . VAL B 1 40 ? -5.672 14.484 5.141 1 98.31 40 VAL B CA 1
ATOM 1486 C C . VAL B 1 40 ? -4.344 15.109 4.715 1 98.31 40 VAL B C 1
ATOM 1488 O O . VAL B 1 40 ? -4.254 15.734 3.652 1 98.31 40 VAL B O 1
ATOM 1491 N N . ASP B 1 41 ? -3.34 15.023 5.547 1 98.38 41 ASP B N 1
ATOM 1492 C CA . ASP B 1 41 ? -1.939 15.367 5.324 1 98.38 41 ASP B CA 1
ATOM 1493 C C . ASP B 1 41 ? -1.011 14.414 6.066 1 98.38 41 ASP B C 1
ATOM 1495 O O . ASP B 1 41 ? -1.45 13.375 6.562 1 98.38 41 ASP B O 1
ATOM 1499 N N . LEU B 1 42 ? 0.278 14.656 6.027 1 98.75 42 LEU B N 1
ATOM 1500 C CA . LEU B 1 42 ? 1.269 13.836 6.715 1 98.75 42 LEU B CA 1
ATOM 1501 C C . LEU B 1 42 ? 2.1 14.68 7.676 1 98.75 42 LEU B C 1
ATOM 1503 O O . LEU B 1 42 ? 2.344 15.859 7.422 1 98.75 42 LEU B O 1
ATOM 1507 N N . SER B 1 43 ? 2.537 14.148 8.734 1 98.62 43 SER B N 1
ATOM 1508 C CA . SER B 1 43 ? 3.527 14.734 9.633 1 98.62 43 SER B CA 1
ATOM 1509 C C . SER B 1 43 ? 4.711 13.797 9.836 1 98.62 43 SER B C 1
ATOM 1511 O O . SER B 1 43 ? 4.586 12.578 9.664 1 98.62 43 SER B O 1
ATOM 1513 N N . ASP B 1 44 ? 5.844 14.32 10.188 1 98.06 44 ASP B N 1
ATOM 1514 C CA . ASP B 1 44 ? 6.918 13.43 10.625 1 98.06 44 ASP B CA 1
ATOM 1515 C C . ASP B 1 44 ? 6.645 12.883 12.023 1 98.06 44 ASP B C 1
ATOM 1517 O O . ASP B 1 44 ? 5.578 13.133 12.594 1 98.06 44 ASP B O 1
ATOM 1521 N N . ASN B 1 45 ? 7.551 12.141 12.555 1 97.25 45 ASN B N 1
ATOM 1522 C CA . ASN B 1 45 ? 7.352 11.445 13.82 1 97.25 45 ASN B CA 1
ATOM 1523 C C . ASN B 1 45 ? 7.406 12.414 15 1 97.25 45 ASN B C 1
ATOM 1525 O O . ASN B 1 45 ? 7.047 12.047 16.125 1 97.25 45 ASN B O 1
ATOM 1529 N N . GLU B 1 46 ? 7.801 13.602 14.711 1 96.56 46 GLU B N 1
ATOM 1530 C CA . GLU B 1 46 ? 7.875 14.602 15.773 1 96.56 46 GLU B CA 1
ATOM 1531 C C . GLU B 1 46 ? 6.621 15.469 15.805 1 96.56 46 GLU B C 1
ATOM 1533 O O . GLU B 1 46 ? 6.418 16.25 16.734 1 96.56 46 GLU B O 1
ATOM 1538 N N . GLY B 1 47 ? 5.828 15.445 14.883 1 97.56 47 GLY B N 1
ATOM 1539 C CA . GLY B 1 47 ? 4.602 16.219 14.859 1 97.56 47 GLY B CA 1
ATOM 1540 C C . GLY B 1 47 ? 4.645 17.375 13.867 1 97.56 47 GLY B C 1
ATOM 1541 O O . GLY B 1 47 ? 3.709 18.172 13.797 1 97.56 47 GLY B O 1
ATOM 1542 N N . ASN B 1 48 ? 5.75 17.469 13.086 1 97.19 48 ASN B N 1
ATOM 1543 C CA . ASN B 1 48 ? 5.844 18.516 12.07 1 97.19 48 ASN B CA 1
ATOM 1544 C C . ASN B 1 48 ? 5.066 18.141 10.812 1 97.19 48 ASN B C 1
ATOM 1546 O O . ASN B 1 48 ? 5.422 17.188 10.117 1 97.19 48 ASN B O 1
ATOM 1550 N N . VAL B 1 49 ? 4.102 18.938 10.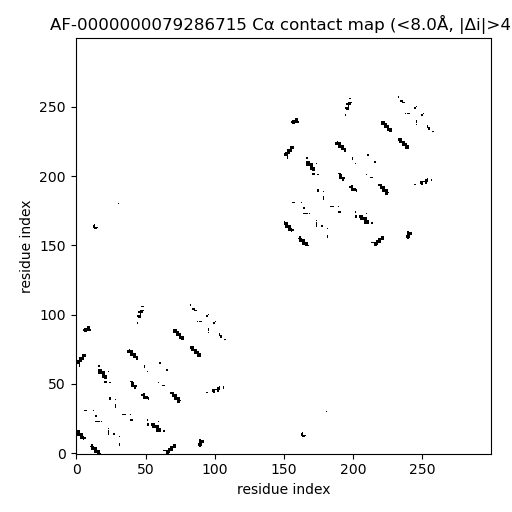461 1 97.81 49 VAL B N 1
ATOM 1551 C CA . VAL B 1 49 ? 3.232 18.672 9.328 1 97.81 49 VAL B CA 1
ATOM 1552 C C . VAL B 1 49 ? 3.957 19.016 8.023 1 97.81 49 VAL B C 1
ATOM 1554 O O . VAL B 1 49 ? 4.703 20 7.965 1 97.81 49 VAL B O 1
ATOM 1557 N N . LYS B 1 50 ? 3.643 18.25 6.941 1 98.06 50 LYS B N 1
ATOM 1558 C CA . LYS B 1 50 ? 4.316 18.406 5.656 1 98.06 50 LYS B CA 1
ATOM 1559 C C . LYS B 1 50 ? 3.549 19.359 4.75 1 98.06 50 LYS B C 1
ATOM 1561 O O . LYS B 1 50 ? 4.082 19.844 3.744 1 98.06 50 LYS B O 1
ATOM 1566 N N . HIS B 1 51 ? 2.33 19.688 4.957 1 97.12 51 HIS B N 1
ATOM 1567 C CA . HIS B 1 51 ? 1.499 20.656 4.262 1 97.12 51 HIS B CA 1
ATOM 1568 C C . HIS B 1 51 ? 1.372 20.328 2.781 1 97.12 51 HIS B C 1
ATOM 1570 O O . HIS B 1 51 ? 1.532 21.203 1.925 1 97.12 51 HIS B O 1
ATOM 1576 N N . LEU B 1 52 ? 1.139 19.109 2.537 1 98.19 52 LEU B N 1
ATOM 1577 C CA . LEU B 1 52 ? 1.058 18.641 1.156 1 98.19 52 LEU B CA 1
ATOM 1578 C C . LEU B 1 52 ? -0.183 19.203 0.467 1 98.19 52 LEU B C 1
ATOM 1580 O O . LEU B 1 52 ? -0.167 19.453 -0.74 1 98.19 52 LEU B O 1
ATOM 1584 N N . LEU B 1 53 ? -1.206 19.469 1.197 1 96.44 53 LEU B N 1
ATOM 1585 C CA . LEU B 1 53 ? -2.463 19.969 0.651 1 96.44 53 LEU B CA 1
ATOM 1586 C C . LEU B 1 53 ? -2.271 21.344 0.024 1 96.44 53 LEU B C 1
ATOM 1588 O O . LEU B 1 53 ? -3.039 21.734 -0.854 1 96.44 53 LEU B O 1
ATOM 1592 N N . GLU B 1 54 ? -1.284 22.047 0.48 1 95.62 54 GLU B N 1
ATOM 1593 C CA . GLU B 1 54 ? -1.082 23.422 0.046 1 95.62 54 GLU B CA 1
ATOM 1594 C C . GLU B 1 54 ? -0.423 23.484 -1.329 1 95.62 54 GLU B C 1
ATOM 1596 O O . GLU B 1 54 ? -0.425 24.516 -1.982 1 95.62 54 GLU B O 1
ATOM 1601 N N . THR B 1 55 ? 0.164 22.453 -1.729 1 97.38 55 THR B N 1
ATOM 1602 C CA . THR B 1 55 ? 0.868 22.406 -3.006 1 97.38 55 THR B CA 1
ATOM 1603 C C . THR B 1 55 ? 0.429 21.188 -3.826 1 97.38 55 THR B C 1
ATOM 1605 O O . THR B 1 55 ? 1.235 20.312 -4.113 1 97.38 55 THR B O 1
ATOM 1608 N N . PRO B 1 56 ? -0.788 21.094 -4.332 1 97.62 56 PRO B N 1
ATOM 1609 C CA . PRO B 1 56 ? -1.391 19.906 -4.945 1 97.62 56 PRO B CA 1
ATOM 1610 C C . PRO B 1 56 ? -0.686 19.484 -6.234 1 97.62 56 PRO B C 1
ATOM 1612 O O . PRO B 1 56 ? -0.761 18.328 -6.633 1 97.62 56 PRO B O 1
ATOM 1615 N N . LEU B 1 57 ? 0.022 20.375 -6.867 1 98 57 LEU B N 1
ATOM 1616 C CA . LEU B 1 57 ? 0.616 20.062 -8.164 1 98 57 LEU B CA 1
ATOM 1617 C C . LEU B 1 57 ? 2.104 19.75 -8.016 1 98 57 LEU B C 1
ATOM 1619 O O . LEU B 1 57 ? 2.754 19.328 -8.977 1 98 57 LEU B O 1
ATOM 1623 N N . ARG B 1 58 ? 2.66 20.016 -6.828 1 98.31 58 ARG B N 1
ATOM 1624 C CA . ARG B 1 58 ? 4.066 19.719 -6.566 1 98.31 58 ARG B CA 1
ATOM 1625 C C . ARG B 1 58 ? 4.312 18.219 -6.445 1 98.31 58 ARG B C 1
ATOM 1627 O O . ARG B 1 58 ? 3.451 17.484 -5.961 1 98.31 58 ARG B O 1
ATOM 1634 N N . TYR B 1 59 ? 5.426 17.781 -6.902 1 98.5 59 TYR B N 1
ATOM 1635 C CA . TYR B 1 59 ? 5.785 16.391 -6.699 1 98.5 59 TYR B CA 1
ATOM 1636 C C . TYR B 1 59 ? 6.07 16.109 -5.227 1 98.5 59 TYR B C 1
ATOM 1638 O O . TYR B 1 59 ? 6.809 16.844 -4.578 1 98.5 59 TYR B O 1
ATOM 1646 N N . ALA B 1 60 ? 5.531 14.984 -4.77 1 98.56 60 ALA B N 1
ATOM 1647 C CA . ALA B 1 60 ? 5.66 14.641 -3.355 1 98.56 60 ALA B CA 1
ATOM 1648 C C . ALA B 1 60 ? 7.109 14.328 -2.994 1 98.56 60 ALA B C 1
ATOM 1650 O O . ALA B 1 60 ? 7.551 14.609 -1.876 1 98.56 60 ALA B O 1
ATOM 1651 N N . ASN B 1 61 ? 7.848 13.758 -3.955 1 98.12 61 ASN B N 1
ATOM 1652 C CA . ASN B 1 61 ? 9.234 13.391 -3.678 1 98.12 61 ASN B CA 1
ATOM 1653 C C . ASN B 1 61 ? 10.117 14.625 -3.52 1 98.12 61 ASN B C 1
ATOM 1655 O O . ASN B 1 61 ? 11.266 14.516 -3.08 1 98.12 61 ASN B O 1
ATOM 1659 N N . GLU B 1 62 ? 9.633 15.797 -3.771 1 97.88 62 GLU B N 1
ATOM 1660 C CA . GLU B 1 62 ? 10.359 17.047 -3.525 1 97.88 62 GLU B CA 1
ATOM 1661 C C . GLU B 1 62 ? 10.219 17.484 -2.072 1 97.88 62 GLU B C 1
ATOM 1663 O O . GLU B 1 62 ? 11.008 18.297 -1.585 1 97.88 62 GLU B O 1
ATOM 1668 N N . VAL B 1 63 ? 9.234 17.016 -1.438 1 97.62 63 VAL B N 1
ATOM 1669 C CA . VAL B 1 63 ? 8.891 17.438 -0.086 1 97.62 63 VAL B CA 1
ATOM 1670 C C . VAL B 1 63 ? 9.234 16.328 0.908 1 97.62 63 VAL B C 1
ATOM 1672 O O . VAL B 1 63 ? 9.688 16.609 2.021 1 97.62 63 VAL B O 1
ATOM 1675 N N . LEU B 1 64 ? 9.086 15.125 0.475 1 98.44 64 LEU B N 1
ATOM 1676 C CA . LEU B 1 64 ? 9.266 13.977 1.352 1 98.44 64 LEU B CA 1
ATOM 1677 C C . LEU B 1 64 ? 10.602 13.297 1.092 1 98.44 64 LEU B C 1
ATOM 1679 O O . LEU B 1 64 ? 11.078 13.258 -0.046 1 98.44 64 LEU B O 1
ATOM 1683 N N . LYS B 1 65 ? 11.133 12.727 2.094 1 97.19 65 LYS B N 1
ATOM 1684 C CA . LYS B 1 65 ? 12.43 12.055 1.995 1 97.19 65 LYS B CA 1
ATOM 1685 C C . LYS B 1 65 ? 12.266 10.562 1.738 1 97.19 65 LYS B C 1
ATOM 1687 O O . LYS B 1 65 ? 11.266 9.969 2.139 1 97.19 65 LYS B O 1
ATOM 1692 N N . GLU B 1 66 ? 13.289 9.984 1.156 1 95.81 66 GLU B N 1
ATOM 1693 C CA . GLU B 1 66 ? 13.328 8.547 0.918 1 95.81 66 GLU B CA 1
ATOM 1694 C C . GLU B 1 66 ? 13.234 7.766 2.227 1 95.81 66 GLU B C 1
ATOM 1696 O O . GLU B 1 66 ? 13.906 8.102 3.205 1 95.81 66 GLU B O 1
ATOM 1701 N N . ARG B 1 67 ? 12.453 6.816 2.268 1 95.12 67 ARG B N 1
ATOM 1702 C CA . ARG B 1 67 ? 12.25 5.891 3.377 1 95.12 67 ARG B CA 1
ATOM 1703 C C . ARG B 1 67 ? 11.781 6.625 4.625 1 95.12 67 ARG B C 1
ATOM 1705 O O . ARG B 1 67 ? 11.93 6.129 5.742 1 95.12 67 ARG B O 1
ATOM 1712 N N . GLU B 1 68 ? 11.227 7.816 4.367 1 98.19 68 GLU B N 1
ATOM 1713 C CA . GLU B 1 68 ? 10.695 8.57 5.496 1 98.19 68 GLU B CA 1
ATOM 1714 C C . GLU B 1 68 ? 9.461 7.887 6.078 1 98.19 68 GLU B C 1
ATOM 1716 O O . GLU B 1 68 ? 8.602 7.402 5.34 1 98.19 68 GLU B O 1
ATOM 1721 N N . THR B 1 69 ? 9.414 7.863 7.414 1 98.5 69 THR B N 1
ATOM 1722 C CA . THR B 1 69 ? 8.219 7.387 8.109 1 98.5 69 THR B CA 1
ATOM 1723 C C . THR B 1 69 ? 7.359 8.555 8.57 1 98.5 69 THR B C 1
ATOM 1725 O O . THR B 1 69 ? 7.855 9.484 9.219 1 98.5 69 THR B O 1
ATOM 1728 N N . LEU B 1 70 ? 6.125 8.5 8.219 1 98.81 70 LEU B N 1
ATOM 1729 C CA . LEU B 1 70 ? 5.223 9.617 8.445 1 98.81 70 LEU B CA 1
ATOM 1730 C C . LEU B 1 70 ? 3.953 9.164 9.156 1 98.81 70 LEU B C 1
ATOM 1732 O O . LEU B 1 70 ? 3.59 7.984 9.086 1 98.81 70 LEU B O 1
ATOM 1736 N N . VAL B 1 71 ? 3.318 10.102 9.828 1 98.88 71 VAL B N 1
ATOM 1737 C CA . VAL B 1 71 ? 2.041 9.867 10.492 1 98.88 71 VAL B CA 1
ATOM 1738 C C . VAL B 1 71 ? 0.914 10.516 9.695 1 98.88 71 VAL B C 1
ATOM 1740 O O . VAL B 1 71 ? 1.013 11.688 9.305 1 98.88 71 VAL B O 1
ATOM 1743 N N . LEU B 1 72 ? -0.141 9.727 9.383 1 98.81 72 LEU B N 1
ATOM 1744 C CA . LEU B 1 72 ? -1.334 10.258 8.734 1 98.81 72 LEU B CA 1
ATOM 1745 C C . LEU B 1 72 ? -2.109 11.172 9.688 1 98.81 72 LEU B C 1
ATOM 1747 O O . LEU B 1 72 ? -2.373 10.797 10.828 1 98.81 72 LEU B O 1
ATOM 1751 N N . VAL B 1 73 ? -2.41 12.391 9.242 1 98.5 73 VAL B N 1
ATOM 1752 C CA . VAL B 1 73 ? -3.164 13.32 10.07 1 98.5 73 VAL B CA 1
ATOM 1753 C C . VAL B 1 73 ? -4.383 13.828 9.297 1 98.5 73 VAL B C 1
ATOM 1755 O O . VAL B 1 73 ? -4.328 13.992 8.078 1 98.5 73 VAL B O 1
ATOM 1758 N N . ARG B 1 74 ? -5.445 14.047 9.961 1 97.94 74 ARG B N 1
ATOM 1759 C CA . ARG B 1 74 ? -6.637 14.68 9.414 1 97.94 74 ARG B CA 1
ATOM 1760 C C . ARG B 1 74 ? -6.535 16.203 9.508 1 97.94 74 ARG B C 1
ATOM 1762 O O . ARG B 1 74 ? -6.078 16.734 10.523 1 97.94 74 ARG B O 1
ATOM 1769 N N . VAL B 1 75 ? -6.977 16.812 8.484 1 96.5 75 VAL B N 1
ATOM 1770 C CA . VAL B 1 75 ? -6.961 18.266 8.445 1 96.5 75 VAL B CA 1
ATOM 1771 C C . VAL B 1 75 ? -8.367 18.812 8.695 1 96.5 75 VAL B C 1
ATOM 1773 O O . VAL B 1 75 ? -9.289 18.531 7.926 1 96.5 75 VAL B O 1
ATOM 1776 N N . GLU B 1 76 ? -8.516 19.516 9.758 1 93.75 76 GLU B N 1
ATOM 1777 C CA . GLU B 1 76 ? -9.781 20.188 10.07 1 93.75 76 GLU B CA 1
ATOM 1778 C C . GLU B 1 76 ? -9.688 21.688 9.836 1 93.75 76 GLU B C 1
ATOM 1780 O O . GLU B 1 76 ? -9.055 22.406 10.617 1 93.75 76 GLU B O 1
ATOM 1785 N N . LYS B 1 77 ? -10.391 22.062 8.828 1 87.75 77 LYS B N 1
ATOM 1786 C CA . LYS B 1 77 ? -10.367 23.484 8.461 1 87.75 77 LYS B CA 1
ATOM 1787 C C . LYS B 1 77 ? -11.281 24.297 9.367 1 87.75 77 LYS B C 1
ATOM 1789 O O . LYS B 1 77 ? -12.375 23.844 9.719 1 87.75 77 LYS B O 1
ATOM 1794 N N . ASN B 1 78 ? -10.742 25.297 9.812 1 82.94 78 ASN B N 1
ATOM 1795 C CA . ASN B 1 78 ? -11.508 26.203 10.648 1 82.94 78 ASN B CA 1
ATOM 1796 C C . ASN B 1 78 ? -12.086 27.359 9.836 1 82.94 78 ASN B C 1
ATOM 1798 O O . ASN B 1 78 ? -11.602 27.656 8.742 1 82.94 78 ASN B O 1
ATOM 1802 N N . GLU B 1 79 ? -13.219 27.844 10.406 1 79.56 79 GLU B N 1
ATOM 1803 C CA . GLU B 1 79 ? -13.797 29.047 9.812 1 79.56 79 GLU B CA 1
ATOM 1804 C C . GLU B 1 79 ? -12.859 30.25 9.953 1 79.56 79 GLU B C 1
ATOM 1806 O O . GLU B 1 79 ? -12.141 30.359 10.945 1 79.56 79 GLU B O 1
ATOM 1811 N N . GLY B 1 80 ? -12.836 31.109 8.891 1 75.38 80 GLY B N 1
ATOM 1812 C CA . GLY B 1 80 ? -12.047 32.312 8.914 1 75.38 80 GLY B CA 1
ATOM 1813 C C . GLY B 1 80 ? -10.602 32.094 8.516 1 75.38 80 GLY B C 1
ATOM 1814 O O . GLY B 1 80 ? -10.305 31.266 7.668 1 75.38 80 GLY B O 1
ATOM 1815 N N . ASN B 1 81 ? -9.617 32.938 8.844 1 68.62 81 ASN B N 1
ATOM 1816 C CA . ASN B 1 81 ? -8.203 32.906 8.477 1 68.62 81 ASN B CA 1
ATOM 1817 C C . ASN B 1 81 ? -7.371 32.156 9.508 1 68.62 81 ASN B C 1
ATOM 1819 O O . ASN B 1 81 ? -6.168 32.375 9.633 1 68.62 81 ASN B O 1
ATOM 1823 N N . GLN B 1 82 ? -8.219 31.25 10.219 1 78.62 82 GLN B N 1
ATOM 1824 C CA . GLN B 1 82 ? -7.477 30.516 11.234 1 78.62 82 GLN B CA 1
ATOM 1825 C C . GLN B 1 82 ? -6.812 29.281 10.625 1 78.62 82 GLN B C 1
ATOM 1827 O O . GLN B 1 82 ? -7.309 28.719 9.648 1 78.62 82 GLN B O 1
ATOM 1832 N N . LYS B 1 83 ? -5.645 29.031 11.109 1 84.62 83 LYS B N 1
ATOM 1833 C CA . LYS B 1 83 ? -4.895 27.844 10.734 1 84.62 83 LYS B CA 1
ATOM 1834 C C . LYS B 1 83 ? -5.719 26.578 10.969 1 84.62 83 LYS B C 1
ATOM 1836 O O . LYS B 1 83 ? -6.453 26.484 11.953 1 84.62 83 LYS B O 1
ATOM 1841 N N . PRO B 1 84 ? -5.598 25.703 10.102 1 91.81 84 PRO B N 1
ATOM 1842 C CA . PRO B 1 84 ? -6.324 24.453 10.305 1 91.81 84 PRO B CA 1
ATOM 1843 C C . PRO B 1 84 ? -5.836 23.672 11.531 1 91.81 84 PRO B C 1
ATOM 1845 O O . PRO B 1 84 ? -4.711 23.891 11.984 1 91.81 84 PRO B O 1
ATOM 1848 N N . HIS B 1 85 ? -6.75 22.859 12.078 1 93 85 HIS B N 1
ATOM 1849 C CA . HIS B 1 85 ? -6.41 21.906 13.125 1 93 85 HIS B CA 1
ATOM 1850 C C . HIS B 1 85 ? -6.035 20.547 12.531 1 93 85 HIS B C 1
ATOM 1852 O O . HIS B 1 85 ? -6.656 20.094 11.57 1 93 85 HIS B O 1
ATOM 1858 N N . TYR B 1 86 ? -4.98 19.984 13.117 1 96.44 86 TYR B N 1
ATOM 1859 C CA . TYR B 1 86 ? -4.535 18.656 12.688 1 96.44 86 TYR B CA 1
ATOM 1860 C C . TYR B 1 86 ? -4.793 17.609 13.766 1 96.44 86 TYR B C 1
ATOM 1862 O O . TYR B 1 86 ? -4.543 17.859 14.953 1 96.44 86 TYR B O 1
ATOM 1870 N N . VAL B 1 87 ? -5.312 16.438 13.352 1 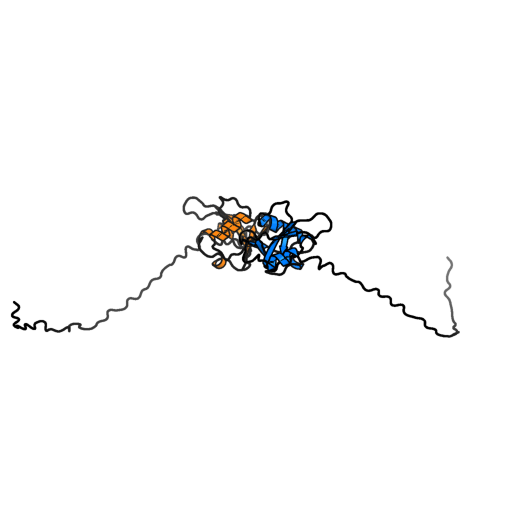97.31 87 VAL B N 1
ATOM 1871 C CA . VAL B 1 87 ? -5.602 15.336 14.266 1 97.31 87 VAL B CA 1
ATOM 1872 C C . VAL B 1 87 ? -4.922 14.062 13.766 1 97.31 87 VAL B C 1
ATOM 1874 O O . VAL B 1 87 ? -5.191 13.602 12.656 1 97.31 87 VAL B O 1
ATOM 1877 N N . PRO B 1 88 ? -4.008 13.516 14.641 1 98.19 88 PRO B N 1
ATOM 1878 C CA . PRO B 1 88 ? -3.402 12.258 14.195 1 98.19 88 PRO B CA 1
ATOM 1879 C C . PRO B 1 88 ? -4.426 11.141 14.023 1 98.19 88 PRO B C 1
ATOM 1881 O O . PRO B 1 88 ? -5.375 11.039 14.812 1 98.19 88 PRO B O 1
ATOM 1884 N N . LEU B 1 89 ? -4.207 10.312 12.977 1 98.38 89 LEU B N 1
ATOM 1885 C CA . LEU B 1 89 ? -5.078 9.164 12.742 1 98.38 89 LEU B CA 1
ATOM 1886 C C . LEU B 1 89 ? -4.375 7.859 13.102 1 98.38 89 LEU B C 1
ATOM 1888 O O . LEU B 1 89 ? -4.805 6.781 12.688 1 98.38 89 LEU B O 1
ATOM 1892 N N . LEU B 1 90 ? -3.307 7.945 13.766 1 98.31 90 LEU B N 1
ATOM 1893 C CA . LEU B 1 90 ? -2.578 6.812 14.32 1 98.31 90 LEU B CA 1
ATOM 1894 C C . LEU B 1 90 ? -2.943 6.594 15.789 1 98.31 90 LEU B C 1
ATOM 1896 O O . LEU B 1 90 ? -2.863 7.523 16.594 1 98.31 90 LEU B O 1
ATOM 1900 N N . ASN B 1 91 ? -3.422 5.418 16.031 1 97.62 91 ASN B N 1
ATOM 1901 C CA . ASN B 1 91 ? -3.711 5.027 17.406 1 97.62 91 ASN B CA 1
ATOM 1902 C C . ASN B 1 91 ? -2.547 4.266 18.031 1 97.62 91 ASN B C 1
ATOM 1904 O O . ASN B 1 91 ? -2.572 3.035 18.094 1 97.62 91 ASN B O 1
ATOM 1908 N N . ASP B 1 92 ? -1.596 4.938 18.422 1 97.56 92 ASP B N 1
ATOM 1909 C CA . ASP B 1 92 ? -0.382 4.453 19.062 1 97.56 92 ASP B CA 1
ATOM 1910 C C . ASP B 1 92 ? 0.094 5.426 20.141 1 97.56 92 ASP B C 1
ATOM 1912 O O . ASP B 1 92 ? 0.807 6.387 19.844 1 97.56 92 ASP B O 1
ATOM 1916 N N . VAL B 1 93 ? -0.171 5.133 21.328 1 93.75 93 VAL B N 1
ATOM 1917 C CA . VAL B 1 93 ? 0.054 6.039 22.438 1 93.75 93 VAL B CA 1
ATOM 1918 C C . VAL B 1 93 ? 1.552 6.281 22.625 1 93.75 93 VAL B C 1
ATOM 1920 O O . VAL B 1 93 ? 1.961 7.305 23.172 1 93.75 93 VAL B O 1
ATOM 1923 N N . GLN B 1 94 ? 2.367 5.289 22.234 1 96.06 94 GLN B N 1
ATOM 1924 C CA . GLN B 1 94 ? 3.814 5.445 22.344 1 96.06 94 GLN B CA 1
ATOM 1925 C C . GLN B 1 94 ? 4.336 6.453 21.312 1 96.06 94 GLN B C 1
ATOM 1927 O O . GLN B 1 94 ? 5.273 7.203 21.609 1 96.06 94 GLN B O 1
ATOM 1932 N N . ALA B 1 95 ? 3.744 6.492 20.203 1 97.06 95 ALA B N 1
ATOM 1933 C CA . ALA B 1 95 ? 4.191 7.375 19.125 1 97.06 95 ALA B CA 1
ATOM 1934 C C . ALA B 1 95 ? 3.559 8.758 19.25 1 97.06 95 ALA B C 1
ATOM 1936 O O . ALA B 1 95 ? 4.199 9.766 18.953 1 97.06 95 ALA B O 1
ATOM 1937 N N . ILE B 1 96 ? 2.287 8.758 19.641 1 97.94 96 ILE B N 1
ATOM 1938 C CA . ILE B 1 96 ? 1.542 10 19.781 1 97.94 96 ILE B CA 1
ATOM 1939 C C . ILE B 1 96 ? 1.546 10.438 21.234 1 97.94 96 ILE B C 1
ATOM 1941 O O . ILE B 1 96 ? 0.583 10.195 21.969 1 97.94 96 ILE B O 1
ATOM 1945 N N . ASP B 1 97 ? 2.561 11.086 21.625 1 97.44 97 ASP B N 1
ATOM 1946 C CA . ASP B 1 97 ? 2.68 11.555 23 1 97.44 97 ASP B CA 1
ATOM 1947 C C . ASP B 1 97 ? 2.416 13.062 23.094 1 97.44 97 ASP B C 1
ATOM 1949 O O . ASP B 1 97 ? 1.994 13.68 22.109 1 97.44 97 ASP B O 1
ATOM 1953 N N . ALA B 1 98 ? 2.572 13.625 24.297 1 96.12 98 ALA B N 1
ATOM 1954 C CA . ALA B 1 98 ? 2.254 15.031 24.562 1 96.12 98 ALA B CA 1
ATOM 1955 C C . ALA B 1 98 ? 3.115 15.953 23.703 1 96.12 98 ALA B C 1
ATOM 1957 O O . ALA B 1 98 ? 2.637 16.969 23.203 1 96.12 98 ALA B O 1
ATOM 1958 N N . ALA B 1 99 ? 4.395 15.594 23.516 1 96.38 99 ALA B N 1
ATOM 1959 C CA . ALA B 1 99 ? 5.309 16.406 22.719 1 96.38 99 ALA B CA 1
ATOM 1960 C C . ALA B 1 99 ? 4.883 16.422 21.25 1 96.38 99 ALA B C 1
ATOM 1962 O O . ALA B 1 99 ? 4.898 17.469 20.609 1 96.38 99 ALA B O 1
ATOM 1963 N N . PHE B 1 100 ? 4.488 15.328 20.766 1 97.5 100 PHE B N 1
ATOM 1964 C CA . PHE B 1 100 ? 3.977 15.219 19.406 1 97.5 100 PHE B CA 1
ATOM 1965 C C . PHE B 1 100 ? 2.762 16.109 19.219 1 97.5 100 PHE B C 1
ATOM 1967 O O . PHE B 1 100 ? 2.707 16.891 18.25 1 97.5 100 PHE B O 1
ATOM 1974 N N . MET B 1 101 ? 1.832 16.016 20.125 1 97.06 101 MET B N 1
ATOM 1975 C CA . MET B 1 101 ? 0.576 16.75 20.031 1 97.06 101 MET B CA 1
ATOM 1976 C C . MET B 1 101 ? 0.822 18.266 20.109 1 97.06 101 MET B C 1
ATOM 1978 O O . MET B 1 101 ? 0.165 19.031 19.406 1 97.06 101 MET B O 1
ATOM 1982 N N . ALA B 1 102 ? 1.711 18.688 20.938 1 95.31 102 ALA B N 1
ATOM 1983 C CA . ALA B 1 102 ? 2.031 20.109 21.094 1 95.31 102 ALA B CA 1
ATOM 1984 C C . ALA B 1 102 ? 2.582 20.688 19.797 1 95.31 102 ALA B C 1
ATOM 1986 O O . ALA B 1 102 ? 2.191 21.797 19.391 1 95.31 102 ALA B O 1
ATOM 1987 N N . ARG B 1 103 ? 3.41 19.906 19.203 1 94.88 103 ARG B N 1
ATOM 1988 C CA . ARG B 1 103 ? 4.004 20.375 17.953 1 94.88 103 ARG B CA 1
ATOM 1989 C C . ARG B 1 103 ? 2.973 20.375 16.828 1 94.88 103 ARG B C 1
ATOM 1991 O O . ARG B 1 103 ? 2.951 21.297 16 1 94.88 103 ARG B O 1
ATOM 1998 N N . LEU B 1 104 ? 2.184 19.375 16.828 1 95 104 LEU B N 1
ATOM 1999 C CA . LEU B 1 104 ? 1.143 19.25 15.812 1 95 104 LEU B CA 1
ATOM 2000 C C . LEU B 1 104 ? 0.18 20.438 15.875 1 95 104 LEU B C 1
ATOM 2002 O O . LEU B 1 104 ? -0.284 20.906 14.836 1 95 104 LEU B O 1
ATOM 2006 N N . SER B 1 105 ? -0.125 20.922 17.047 1 88.81 105 SER B N 1
ATOM 2007 C CA . SER B 1 105 ? -1.104 21.984 17.281 1 88.81 105 SER B CA 1
ATOM 2008 C C . SER B 1 105 ? -0.478 23.359 17.094 1 88.81 105 SER B C 1
ATOM 2010 O O . SER B 1 105 ? -1.189 24.359 16.984 1 88.81 105 SER B O 1
ATOM 2012 N N . THR B 1 106 ? 0.839 23.422 17.516 1 70.75 106 THR B N 1
ATOM 2013 C CA . THR B 1 106 ? 1.49 24.719 17.547 1 70.75 106 THR B CA 1
ATOM 2014 C C . THR B 1 106 ? 1.807 25.203 16.141 1 70.75 106 THR B C 1
ATOM 2016 O O . THR B 1 106 ? 1.836 26.422 15.891 1 70.75 106 THR B O 1
ATOM 2019 N N . LYS B 1 107 ? 2.617 24.344 15.492 1 57.38 107 LYS B N 1
ATOM 2020 C CA . LYS B 1 107 ? 3.414 24.922 14.422 1 57.38 107 LYS B CA 1
ATOM 2021 C C . LYS B 1 107 ? 2.531 25.688 13.438 1 57.38 107 LYS B C 1
ATOM 2023 O O . LYS B 1 107 ? 1.802 25.078 12.656 1 57.38 107 LYS B O 1
ATOM 2028 N N . GLU B 1 108 ? 1.947 26.688 13.922 1 46.97 108 GLU B N 1
ATOM 2029 C CA . GLU B 1 108 ? 1.476 27.844 13.164 1 46.97 108 GLU B CA 1
ATOM 2030 C C . GLU B 1 108 ? 2.35 28.109 11.938 1 46.97 108 GLU B C 1
ATOM 2032 O O . GLU B 1 108 ? 3.395 27.469 11.773 1 46.97 108 GLU B O 1
ATOM 2037 N N . ASN B 1 109 ? 2.66 29.578 11.867 1 40.47 109 ASN B N 1
ATOM 2038 C CA . ASN B 1 109 ? 3.02 30.656 10.945 1 40.47 109 ASN B CA 1
ATOM 2039 C C . ASN B 1 109 ? 4.48 30.547 10.516 1 40.47 109 ASN B C 1
ATOM 2041 O O . ASN B 1 109 ? 5.281 31.438 10.805 1 40.47 109 ASN B O 1
ATOM 2045 N N . LEU B 1 110 ? 5.133 29.516 10.812 1 39.34 110 LEU B N 1
ATOM 2046 C CA . LEU B 1 110 ? 6.5 29.922 10.508 1 39.34 110 LEU B CA 1
ATOM 2047 C C . LEU B 1 110 ? 6.586 30.562 9.125 1 39.34 110 LEU B C 1
ATOM 2049 O O . LEU B 1 110 ? 7.621 31.125 8.75 1 39.34 110 LEU B O 1
ATOM 2053 N N . GLY B 1 111 ? 5.742 30.047 8.289 1 37.81 111 GLY B N 1
ATOM 2054 C CA . GLY B 1 111 ? 6.125 30.516 6.965 1 37.81 111 GLY B CA 1
ATOM 2055 C C . GLY B 1 111 ? 5.961 32 6.797 1 37.81 111 GLY B C 1
ATOM 2056 O O . GLY B 1 111 ? 5.941 32.531 5.676 1 37.81 111 GLY B O 1
ATOM 2057 N N . SER B 1 112 ? 5.238 32.688 7.742 1 35.09 112 SER B N 1
ATOM 2058 C CA . SER B 1 112 ? 5.242 34.062 7.328 1 35.09 112 SER B CA 1
ATOM 2059 C C . SER B 1 112 ? 6.664 34.625 7.285 1 35.09 112 SER B C 1
ATOM 2061 O O . SER B 1 112 ? 7.238 34.969 8.328 1 35.09 112 SER B O 1
ATOM 2063 N N . GLY B 1 113 ? 7.598 33.875 6.754 1 33.56 113 GLY B N 1
ATOM 2064 C CA . GLY B 1 113 ? 8.852 34.562 6.531 1 33.56 113 GLY B CA 1
ATOM 2065 C C . GLY B 1 113 ? 8.672 36.031 6.121 1 33.56 113 GLY B C 1
ATOM 2066 O O . GLY B 1 113 ? 8.039 36.312 5.102 1 33.56 113 GLY B O 1
ATOM 2067 N N . SER B 1 114 ? 8.461 36.906 7.043 1 34.31 114 SER B N 1
ATOM 2068 C CA . SER B 1 114 ? 8.602 38.344 6.914 1 34.31 114 SER B CA 1
ATOM 2069 C C . SER B 1 114 ? 9.828 38.719 6.09 1 34.31 114 SER B C 1
ATOM 2071 O O . SER B 1 114 ? 10.961 38.438 6.484 1 34.31 114 SER B O 1
ATOM 2073 N N . ALA B 1 115 ? 9.68 38.531 4.703 1 30.86 115 ALA B N 1
ATOM 2074 C CA . ALA B 1 115 ? 10.703 39.188 3.891 1 30.86 115 ALA B CA 1
ATOM 2075 C C . ALA B 1 115 ? 10.938 40.625 4.348 1 30.86 115 ALA B C 1
ATOM 2077 O O . ALA B 1 115 ? 10.07 41.469 4.176 1 30.86 115 ALA B O 1
ATOM 2078 N N . LYS B 1 116 ? 11.453 40.906 5.469 1 29.09 116 LYS B N 1
ATOM 2079 C CA . LYS B 1 116 ? 11.977 42.219 5.777 1 29.09 116 LYS B CA 1
ATOM 2080 C C . LYS B 1 116 ? 12.969 42.688 4.715 1 29.09 116 LYS B C 1
ATOM 2082 O O . LYS B 1 116 ? 14.047 42.094 4.574 1 29.09 116 LYS B O 1
ATOM 2087 N N . GLY B 1 117 ? 12.5 42.906 3.408 1 25.39 117 GLY B N 1
ATOM 2088 C CA . GLY B 1 117 ? 13.328 43.594 2.438 1 25.39 117 GLY B CA 1
ATOM 2089 C C . GLY B 1 117 ? 13.977 44.844 3.002 1 25.39 117 GLY B C 1
ATOM 2090 O O . GLY B 1 117 ? 13.305 45.688 3.576 1 25.39 117 GLY B O 1
ATOM 2091 N N . SER B 1 118 ? 15.164 44.812 3.275 1 24.95 118 SER B N 1
ATOM 2092 C CA . SER B 1 118 ? 16.172 45.781 3.721 1 24.95 118 SER B CA 1
ATOM 2093 C C . SER B 1 118 ? 16.234 47 2.799 1 24.95 118 SER B C 1
ATOM 2095 O O . SER B 1 118 ? 15.82 46.906 1.642 1 24.95 118 SER B O 1
ATOM 2097 N N . ARG B 1 119 ? 16.922 48.156 3.285 1 21.23 119 ARG B N 1
ATOM 2098 C CA . ARG B 1 119 ? 17.281 49.562 3.312 1 21.23 119 ARG B CA 1
ATOM 2099 C C . ARG B 1 119 ? 18.297 49.906 2.227 1 21.23 119 ARG B C 1
ATOM 2101 O O . ARG B 1 119 ? 19.469 49.562 2.352 1 21.23 119 ARG B O 1
ATOM 2108 N N . ARG B 1 120 ? 18.156 49.5 1.03 1 24.14 120 ARG B N 1
ATOM 2109 C CA . ARG B 1 120 ? 19.281 50 0.27 1 24.14 120 ARG B CA 1
ATOM 2110 C C . ARG B 1 120 ? 19.391 51.531 0.373 1 24.14 120 ARG B C 1
ATOM 2112 O O . ARG B 1 120 ? 18.438 52.25 0.038 1 24.14 120 ARG B O 1
ATOM 2119 N N . LYS B 1 121 ? 20.328 52 1.226 1 18.84 121 LYS B N 1
ATOM 2120 C CA . LYS B 1 121 ? 20.75 53.375 1.541 1 18.84 121 LYS B CA 1
ATOM 2121 C C . LYS B 1 121 ? 21.172 54.125 0.281 1 18.84 121 LYS B C 1
ATOM 2123 O O . LYS B 1 121 ? 20.875 55.312 0.133 1 18.84 121 LYS B O 1
ATOM 2128 N N . ASN B 1 122 ? 22.125 53.656 -0.493 1 20.59 122 ASN B N 1
ATOM 2129 C CA . ASN B 1 122 ? 23.266 54.562 -0.704 1 20.59 122 ASN B CA 1
ATOM 2130 C C . ASN B 1 122 ? 22.938 55.625 -1.724 1 20.59 122 ASN B C 1
ATOM 2132 O O . ASN B 1 122 ? 22.297 55.375 -2.746 1 20.59 122 ASN B O 1
ATOM 2136 N N . ALA B 1 123 ? 23.234 56.906 -1.4 1 17.98 123 ALA B N 1
ATOM 2137 C CA . ALA B 1 123 ? 23.125 58.281 -1.87 1 17.98 123 ALA B CA 1
ATOM 2138 C C . ALA B 1 123 ? 24.016 58.531 -3.09 1 17.98 123 ALA B C 1
ATOM 2140 O O . ALA B 1 123 ? 24.219 59.688 -3.504 1 17.98 123 ALA B O 1
ATOM 2141 N N . LYS B 1 124 ? 24.484 57.531 -3.787 1 20.64 124 LYS B N 1
ATOM 2142 C CA . LYS B 1 124 ? 25.578 58.094 -4.57 1 20.64 124 LYS B CA 1
ATOM 2143 C C . LYS B 1 124 ? 25.141 59.406 -5.215 1 20.64 124 LYS B C 1
ATOM 2145 O O . LYS B 1 124 ? 23.984 59.594 -5.582 1 20.64 124 LYS B O 1
ATOM 2150 N N . LYS B 1 125 ? 26.156 60.25 -5.246 1 20.44 125 LYS B N 1
ATOM 2151 C CA . LYS B 1 125 ? 26.547 61.625 -5.582 1 20.44 125 LYS B CA 1
ATOM 2152 C C . LYS B 1 125 ? 26.141 61.969 -7.012 1 20.44 125 LYS B C 1
ATOM 2154 O O . LYS B 1 125 ? 26 61.062 -7.855 1 20.44 125 LYS B O 1
ATOM 2159 N N . ASP B 1 126 ? 26.375 63.219 -7.363 1 22.14 126 ASP B N 1
ATOM 2160 C CA . ASP B 1 126 ? 26 64.375 -8.117 1 22.14 126 ASP B CA 1
ATOM 2161 C C . ASP B 1 126 ? 26.516 64.312 -9.555 1 22.14 126 ASP B C 1
ATOM 2163 O O . ASP B 1 126 ? 26.312 65.25 -10.344 1 22.14 126 ASP B O 1
ATOM 2167 N N . GLY B 1 127 ? 27.422 63.25 -9.82 1 18.91 127 GLY B N 1
ATOM 2168 C CA . GLY B 1 127 ? 28.344 63.906 -10.719 1 18.91 127 GLY B CA 1
ATOM 2169 C C . GLY B 1 127 ? 27.672 64.562 -11.922 1 18.91 127 GLY B C 1
ATOM 2170 O O . GLY B 1 127 ? 26.516 64.25 -12.219 1 18.91 127 GLY B O 1
ATOM 2171 N N . THR B 1 128 ? 28.625 65.125 -12.75 1 19.84 128 THR B N 1
ATOM 2172 C CA . THR B 1 128 ? 28.875 66.312 -13.531 1 19.84 128 THR B CA 1
ATOM 2173 C C . THR B 1 128 ? 28.25 66.25 -14.914 1 19.84 128 THR B C 1
ATOM 2175 O O . THR B 1 128 ? 27.531 67.125 -15.352 1 19.84 128 THR B O 1
ATOM 2178 N N . SER B 1 129 ? 28.797 65.312 -15.75 1 19.22 129 SER B N 1
ATOM 2179 C CA . SER B 1 129 ? 29.516 65.938 -16.844 1 19.22 129 SER B CA 1
ATOM 2180 C C . SER B 1 129 ? 28.578 66.375 -17.969 1 19.22 129 SER B C 1
ATOM 2182 O O . SER B 1 129 ? 27.422 65.938 -18 1 19.22 129 SER B O 1
ATOM 2184 N N . LYS B 1 130 ? 29.219 66.125 -19.219 1 19.05 130 LYS B N 1
ATOM 2185 C CA . LYS B 1 130 ? 29.531 66.938 -20.406 1 19.05 130 LYS B CA 1
ATOM 2186 C C . LYS B 1 130 ? 28.344 67 -21.375 1 19.05 130 LYS B C 1
ATOM 2188 O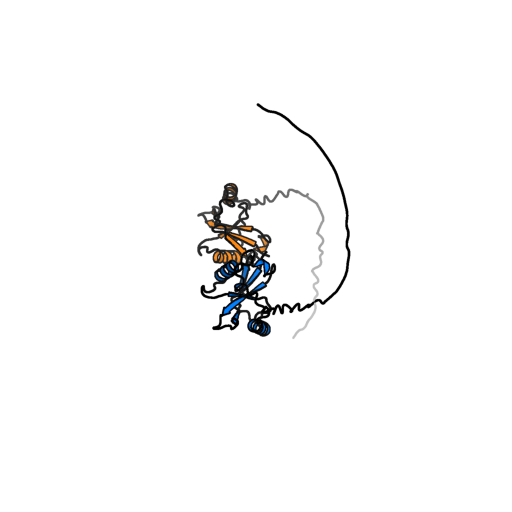 O . LYS B 1 130 ? 27.484 66.062 -21.328 1 19.05 130 LYS B O 1
ATOM 2193 N N . SER B 1 131 ? 28.469 67.938 -22.297 1 18.28 131 SER B N 1
ATOM 2194 C CA . SER B 1 131 ? 27.953 68.938 -23.219 1 18.28 131 SER B CA 1
ATOM 2195 C C . SER B 1 131 ? 27.469 68.312 -24.516 1 18.28 131 SER B C 1
ATOM 2197 O O . SER B 1 131 ? 28.25 67.688 -25.234 1 18.28 131 SER B O 1
ATOM 2199 N N . SER B 1 132 ? 26.375 67.688 -24.578 1 21.48 132 SER B N 1
ATOM 2200 C CA . SER B 1 132 ? 25.828 67 -25.75 1 21.48 132 SER B CA 1
ATOM 2201 C C . SER B 1 132 ? 25.703 67.938 -26.938 1 21.48 132 SER B C 1
ATOM 2203 O O . SER B 1 132 ? 25.062 67.625 -27.938 1 21.48 132 SER B O 1
ATOM 2205 N N . SER B 1 133 ? 26.328 69.062 -26.906 1 21.75 133 SER B N 1
ATOM 2206 C CA . SER B 1 133 ? 25.547 69.938 -27.781 1 21.75 133 SER B CA 1
ATOM 2207 C C . SER B 1 133 ? 25.531 69.438 -29.219 1 21.75 133 SER B C 1
ATOM 2209 O O . SER B 1 133 ? 24.828 69.938 -30.078 1 21.75 133 SER B O 1
ATOM 2211 N N . ARG B 1 134 ? 26.312 68.312 -29.594 1 20.12 134 ARG B N 1
ATOM 2212 C CA . ARG B 1 134 ? 26.859 68.688 -30.891 1 20.12 134 ARG B CA 1
ATOM 2213 C C . ARG B 1 134 ? 25.781 68.625 -31.969 1 20.12 134 ARG B C 1
ATOM 2215 O O . ARG B 1 134 ? 25.984 69.125 -33.062 1 20.12 134 ARG B O 1
ATOM 2222 N N . ALA B 1 135 ? 24.781 67.875 -31.781 1 21.52 135 ALA B N 1
ATOM 2223 C CA . ALA B 1 135 ? 24.562 67.312 -33.125 1 21.52 135 ALA B CA 1
ATOM 2224 C C . ALA B 1 135 ? 24.172 68.438 -34.125 1 21.52 135 ALA B C 1
ATOM 2226 O O . ALA B 1 135 ? 23.406 69.312 -33.781 1 21.52 135 ALA B O 1
ATOM 2227 N N . GLY B 1 136 ? 25.062 68.562 -35.125 1 17.98 136 GLY B N 1
ATOM 2228 C CA . GLY B 1 136 ? 25.219 69.375 -36.312 1 17.98 136 GLY B CA 1
ATOM 2229 C C . GLY B 1 136 ? 23.969 69.438 -37.188 1 17.98 136 GLY B C 1
ATOM 2230 O O . GLY B 1 136 ? 23.047 68.625 -36.969 1 17.98 136 GLY B O 1
ATOM 2231 N N . ALA B 1 137 ? 24.031 70.188 -38.219 1 17.97 137 ALA B N 1
ATOM 2232 C CA . ALA B 1 137 ? 23.469 71.25 -39.062 1 17.97 137 ALA B CA 1
ATOM 2233 C C . ALA B 1 137 ? 22.516 70.625 -40.094 1 17.97 137 ALA B C 1
ATOM 2235 O O . ALA B 1 137 ? 21.375 71.125 -40.219 1 17.97 137 ALA B O 1
ATOM 2236 N N . LYS B 1 138 ? 23.062 70.312 -41.281 1 20.64 138 LYS B N 1
ATOM 2237 C CA . LYS B 1 138 ? 22.844 71.062 -42.5 1 20.64 138 LYS B CA 1
ATOM 2238 C C . LYS B 1 138 ? 21.672 70.5 -43.312 1 20.64 138 LYS B C 1
ATOM 2240 O O . LYS B 1 138 ? 21.719 69.312 -43.75 1 20.64 138 LYS B O 1
ATOM 2245 N N . SER B 1 139 ? 20.328 70.688 -43.031 1 18.33 139 SER B N 1
ATOM 2246 C CA . SER B 1 139 ? 19.125 70.25 -43.719 1 18.33 139 SER B CA 1
ATOM 2247 C C . SER B 1 139 ? 19.203 70.5 -45.219 1 18.33 139 SER B C 1
ATOM 2249 O O . SER B 1 139 ? 18.641 69.75 -46.031 1 18.33 139 SER B O 1
ATOM 2251 N N . THR B 1 140 ? 19.688 71.688 -45.688 1 19.84 140 THR B N 1
ATOM 2252 C CA . THR B 1 140 ? 18.766 72.375 -46.562 1 19.84 140 THR B CA 1
ATOM 2253 C C . THR B 1 140 ? 18.828 71.75 -47.969 1 19.84 140 THR B C 1
ATOM 2255 O O . THR B 1 140 ? 18.016 72.125 -48.844 1 19.84 140 THR B O 1
ATOM 2258 N N . THR B 1 141 ? 19.562 70.75 -48.375 1 21.06 141 THR B N 1
ATOM 2259 C CA . THR B 1 141 ? 19.906 70.938 -49.781 1 21.06 141 THR B CA 1
ATOM 2260 C C . THR B 1 141 ? 18.656 70.938 -50.656 1 21.06 141 THR B C 1
ATOM 2262 O O . THR B 1 141 ? 17.828 70.062 -50.531 1 21.06 141 THR B O 1
ATOM 2265 N N . PRO B 1 142 ? 18.25 72 -51.5 1 21.67 142 PRO B N 1
ATOM 2266 C CA . PRO B 1 142 ? 17.219 72.562 -52.406 1 21.67 142 PRO B CA 1
ATOM 2267 C C . PRO B 1 142 ? 17.016 71.688 -53.656 1 21.67 142 PRO B C 1
ATOM 2269 O O . PRO B 1 142 ? 16.047 71.875 -54.375 1 21.67 142 PRO B O 1
ATOM 2272 N N . THR B 1 143 ? 17.859 70.688 -54.062 1 21.52 143 THR B N 1
ATOM 2273 C CA . THR B 1 143 ? 18.125 70.812 -55.5 1 21.52 143 THR B CA 1
ATOM 2274 C C . THR B 1 143 ? 16.844 70.625 -56.312 1 21.52 143 THR B C 1
ATOM 2276 O O . THR B 1 143 ? 15.922 69.938 -55.844 1 21.52 143 THR B O 1
ATOM 2279 N N . GLY B 1 144 ? 16.531 71.25 -57.531 1 18.94 144 GLY B N 1
ATOM 2280 C CA . GLY B 1 144 ? 15.852 71.812 -58.688 1 18.94 144 GLY B CA 1
ATOM 2281 C C . GLY B 1 144 ? 15.25 70.75 -59.594 1 18.94 144 GLY B C 1
ATOM 2282 O O . GLY B 1 144 ? 14.242 71 -60.281 1 18.94 144 GLY B O 1
ATOM 2283 N N . ARG B 1 145 ? 15.844 69.562 -60.062 1 20.02 145 ARG B N 1
ATOM 2284 C CA . ARG B 1 145 ? 15.688 69.5 -61.5 1 20.02 145 ARG B CA 1
ATOM 2285 C C . ARG B 1 145 ? 14.242 69.188 -61.875 1 20.02 145 ARG B C 1
ATOM 2287 O O . ARG B 1 145 ? 13.477 68.688 -61.062 1 20.02 145 ARG B O 1
ATOM 2294 N N . LYS B 1 146 ? 14 68.688 -63.188 1 22.73 146 LYS B N 1
ATOM 2295 C CA . LYS B 1 146 ? 13.508 68.875 -64.562 1 22.73 146 LYS B CA 1
ATOM 2296 C C . LYS B 1 146 ? 12.422 67.875 -64.938 1 22.73 146 LYS B C 1
ATOM 2298 O O . LYS B 1 146 ? 11.867 67.938 -66 1 22.73 146 LYS B O 1
ATOM 2303 N N . GLY B 1 147 ? 12 66.812 -64.188 1 23.05 147 GLY B N 1
ATOM 2304 C CA . GLY B 1 147 ? 11.453 65.875 -65.125 1 23.05 147 GLY B CA 1
ATOM 2305 C C . GLY B 1 147 ? 10.109 66.25 -65.688 1 23.05 147 GLY B C 1
ATOM 2306 O O . GLY B 1 147 ? 9.383 67.062 -65.062 1 23.05 147 GLY B O 1
ATOM 2307 N N . SER B 1 148 ? 9.781 66.062 -67.125 1 28.2 148 SER B N 1
ATOM 2308 C CA . SER B 1 148 ? 8.828 66.188 -68.25 1 28.2 148 SER B CA 1
ATOM 2309 C C . SER B 1 148 ? 7.621 65.25 -68 1 28.2 148 SER B C 1
ATOM 2311 O O . SER B 1 148 ? 6.699 65.25 -68.812 1 28.2 148 SER B O 1
ATOM 2313 N N . LYS B 1 149 ? 7.258 64.562 -67.125 1 22.92 149 LYS B N 1
ATOM 2314 C CA . LYS B 1 149 ? 6.527 63.344 -67.5 1 22.92 149 LYS B CA 1
ATOM 2315 C C . LYS B 1 149 ? 5.156 63.688 -68.125 1 22.92 149 LYS B C 1
ATOM 2317 O O . LYS B 1 149 ? 4.453 64.562 -67.562 1 22.92 149 LYS B O 1
ATOM 2322 N N . ARG B 1 150 ? 4.758 63 -69.375 1 24.39 150 ARG B N 1
ATOM 2323 C CA . ARG B 1 150 ? 3.498 63 -70.125 1 24.39 150 ARG B CA 1
ATOM 2324 C C . ARG B 1 150 ? 2.322 62.719 -69.188 1 24.39 150 ARG B C 1
ATOM 2326 O O . ARG B 1 150 ? 2.439 61.906 -68.25 1 24.39 150 ARG B O 1
#

Solvent-accessible surface area (backbone atoms only — not comparable to full-atom values): 18520 Å² total; per-residue (Å²): 117,37,29,36,39,31,28,45,81,72,38,74,48,46,44,63,38,89,39,33,23,47,59,47,51,51,50,46,33,63,73,68,70,49,64,88,88,60,47,63,42,41,18,39,75,60,21,54,69,66,60,42,74,80,42,44,80,42,50,28,53,79,77,48,56,75,68,34,61,29,34,36,24,37,49,42,78,45,82,79,94,48,74,61,45,60,42,76,47,48,56,37,69,87,66,58,37,72,68,22,51,51,36,40,70,52,72,65,69,65,75,64,61,72,73,73,75,76,77,80,66,83,66,84,90,83,88,83,87,92,85,89,81,88,81,87,83,90,82,85,83,90,84,73,99,77,84,92,82,135,118,38,29,36,40,30,29,44,81,73,38,75,47,48,44,63,38,89,39,32,24,46,59,48,50,51,50,47,35,64,73,69,71,48,67,87,89,59,47,62,42,42,18,40,76,61,21,54,69,65,60,41,72,80,42,44,79,42,51,28,53,79,77,48,57,77,68,34,59,30,34,36,23,36,49,43,78,44,82,79,93,48,73,60,46,60,43,76,47,47,58,36,69,87,66,58,37,72,67,24,52,50,38,40,69,50,74,64,70,65,75,66,64,74,76,75,78,78,79,84,74,84,70,82,80,76,81,79,83,87,80,72,74,63,81,81,79,89,74,71,84,76,88,76,88,74,90,75,85,133

pLDDT: mean 74.47, std 32.95, range [15.37, 98.88]

Radius of gyration: 41.33 Å; Cα contacts (8 Å, |Δi|>4): 425; chains: 2; bounding box: 65×137×144 Å

Secondary structure (DSSP, 8-state):
--EEEEEBTTEEEEE---SBHHHHHHHHHHHTT--TT-EEEEE-TTS-B--GGG-TTSBGGGTSPTT-EEEEEEEEPPSSSPPPEEEE-B--TTTS-HHHHHHHHH---TT---------------------------------------/--EEEEEBTTEEEEE---SBHHHHHHHHHHHTT--TT-EEEEE-TTS-B--GGG-TTSBGGGTSPTT-EEEEEEEEPPSTTPPPEEEE-B--TTTS-HHHHHHHHH---TT---------------------TT----------------

Organism: Patiria miniata (NCBI:txid46514)

Nearest PDB structures (foldseek):
  3goe-assembly1_A  TM=6.965E-01  e=1.894E-02  Schizosaccharomyces pombe
  6hyl-assembly2_B  TM=5.959E-01  e=5.284E-02  Homo sapiens
  5cx3-assembly1_A  TM=5.069E-01  e=3.834E-02  Homo sapiens
  8t35-assembly1_A  TM=5.341E-01  e=1.141E-01  Homo sapiens
  2byv-assembly1_E  TM=4.437E-01  e=5.667E-01  Mus musculus